Protein AF-X1D8J2-F1 (afdb_monomer_lite)

Structure (mmCIF, N/CA/C/O backbone):
data_AF-X1D8J2-F1
#
_entry.id   AF-X1D8J2-F1
#
loop_
_atom_site.group_PDB
_atom_site.id
_atom_site.type_symbol
_atom_site.label_atom_id
_atom_site.label_alt_id
_atom_site.label_comp_id
_atom_site.label_asym_id
_atom_site.label_entity_id
_atom_site.label_seq_id
_atom_site.pdbx_PDB_ins_code
_atom_site.Cartn_x
_atom_site.Cartn_y
_atom_site.Cartn_z
_atom_site.occupancy
_atom_site.B_iso_or_equiv
_atom_site.auth_seq_id
_atom_site.auth_comp_id
_atom_site.auth_asym_id
_atom_site.auth_atom_id
_atom_site.pdbx_PDB_model_num
ATOM 1 N N . LEU A 1 1 ? -3.648 -15.397 -18.982 1.00 39.53 1 LEU A N 1
ATOM 2 C CA . LEU A 1 1 ? -3.567 -14.186 -19.826 1.00 39.53 1 LEU A CA 1
ATOM 3 C C . LEU A 1 1 ? -4.189 -13.078 -18.995 1.00 39.53 1 LEU A C 1
ATOM 5 O O . LEU A 1 1 ? -5.363 -13.197 -18.674 1.00 39.53 1 LEU A O 1
ATOM 9 N N . GLY A 1 2 ? -3.367 -12.163 -18.476 1.00 40.88 2 GLY A N 1
ATOM 10 C CA . GLY A 1 2 ? -3.813 -11.111 -17.556 1.00 40.88 2 GLY A CA 1
ATOM 11 C C . GLY A 1 2 ? -4.737 -10.087 -18.232 1.00 40.88 2 GLY A C 1
ATOM 12 O O . GLY A 1 2 ? -4.896 -10.137 -19.450 1.00 40.88 2 GLY A O 1
ATOM 13 N N . PRO A 1 3 ? -5.329 -9.163 -17.459 1.00 43.38 3 PRO A N 1
ATOM 14 C CA . PRO A 1 3 ? -6.408 -8.267 -17.893 1.00 43.38 3 PRO A CA 1
ATOM 15 C C . PRO A 1 3 ? -5.985 -7.147 -18.858 1.00 43.38 3 PRO A C 1
ATOM 17 O O . PRO A 1 3 ? -6.817 -6.323 -19.219 1.00 43.38 3 PRO A O 1
ATOM 20 N N . TYR A 1 4 ? -4.725 -7.096 -19.284 1.00 44.66 4 TYR A N 1
ATOM 21 C CA . TYR A 1 4 ? -4.261 -6.062 -20.202 1.00 44.66 4 TYR A CA 1
ATOM 22 C C . TYR A 1 4 ? -4.687 -6.393 -21.634 1.00 44.66 4 TYR A C 1
ATOM 24 O O . TYR A 1 4 ? -4.304 -7.433 -22.181 1.00 44.66 4 TYR A O 1
ATOM 32 N N . ASP A 1 5 ? -5.452 -5.487 -22.250 1.00 76.06 5 ASP A N 1
ATOM 33 C CA . ASP A 1 5 ? -5.634 -5.441 -23.704 1.00 76.06 5 ASP A CA 1
ATOM 34 C C . ASP A 1 5 ? -4.241 -5.529 -24.360 1.00 76.06 5 ASP A C 1
ATOM 36 O O . ASP A 1 5 ? -3.284 -4.908 -23.887 1.00 76.06 5 ASP A O 1
ATOM 40 N N . LEU A 1 6 ? -4.099 -6.295 -25.449 1.00 70.62 6 LEU A N 1
ATOM 41 C CA . LEU A 1 6 ? -2.859 -6.362 -26.233 1.00 70.62 6 LEU A CA 1
ATOM 42 C C . LEU A 1 6 ? -2.312 -4.957 -26.516 1.00 70.62 6 LEU A C 1
ATOM 44 O O . LEU A 1 6 ? -1.100 -4.742 -26.485 1.00 70.62 6 LEU A O 1
ATOM 48 N N . ARG A 1 7 ? -3.204 -3.985 -26.726 1.00 70.69 7 ARG A N 1
ATOM 49 C CA . ARG A 1 7 ? -2.844 -2.577 -26.889 1.00 70.69 7 ARG A CA 1
ATOM 50 C C . ARG A 1 7 ? -2.128 -1.990 -25.670 1.00 70.69 7 ARG A C 1
ATOM 52 O O . ARG A 1 7 ? -1.119 -1.308 -25.838 1.00 70.69 7 ARG A O 1
ATOM 59 N N . GLU A 1 8 ? -2.628 -2.239 -24.465 1.00 61.88 8 GLU A N 1
ATOM 60 C CA . GLU A 1 8 ? -2.019 -1.773 -23.215 1.00 61.88 8 GLU A CA 1
ATOM 61 C C . GLU A 1 8 ? -0.703 -2.491 -22.929 1.00 61.88 8 GLU A C 1
ATOM 63 O O . GLU A 1 8 ? 0.266 -1.845 -22.537 1.00 61.88 8 GLU A O 1
ATOM 68 N N . PHE A 1 9 ? -0.630 -3.791 -23.222 1.00 70.25 9 PHE A N 1
ATOM 69 C CA . PHE A 1 9 ? 0.603 -4.569 -23.113 1.00 70.25 9 PHE A CA 1
ATOM 70 C C . PHE A 1 9 ? 1.716 -4.016 -24.016 1.00 70.25 9 PHE A C 1
ATOM 72 O O . PHE A 1 9 ? 2.826 -3.756 -23.549 1.00 70.25 9 PHE A O 1
ATOM 79 N N . PHE A 1 10 ? 1.423 -3.763 -25.298 1.00 72.81 10 PHE A N 1
ATOM 80 C CA . PHE A 1 10 ? 2.397 -3.157 -26.211 1.00 72.81 10 PHE A CA 1
ATOM 81 C C . PHE A 1 10 ? 2.765 -1.730 -25.801 1.00 72.81 10 PHE A C 1
ATOM 83 O O . PHE A 1 10 ? 3.930 -1.349 -25.904 1.00 72.81 10 PHE A O 1
ATOM 90 N N . ASN A 1 11 ? 1.804 -0.950 -25.301 1.00 67.56 11 ASN A N 1
ATOM 91 C CA . ASN A 1 11 ? 2.069 0.393 -24.791 1.00 67.56 11 ASN A CA 1
ATOM 92 C C . ASN A 1 11 ? 2.998 0.357 -23.564 1.00 67.56 11 ASN A C 1
ATOM 94 O O . ASN A 1 11 ? 3.933 1.148 -23.474 1.00 67.56 11 ASN A O 1
ATOM 98 N N . TRP A 1 12 ? 2.796 -0.594 -22.651 1.00 65.69 12 TRP A N 1
ATOM 99 C CA . TRP A 1 12 ? 3.657 -0.798 -21.487 1.00 65.69 12 TRP A CA 1
ATOM 100 C C . TRP A 1 12 ? 5.075 -1.233 -21.883 1.00 65.69 12 TRP A C 1
ATOM 102 O O . TRP A 1 12 ? 6.042 -0.632 -21.415 1.00 65.69 12 TRP A O 1
ATOM 112 N N . ILE A 1 13 ? 5.218 -2.190 -22.811 1.00 68.94 13 ILE A N 1
ATOM 113 C CA . ILE A 1 13 ? 6.532 -2.578 -23.358 1.00 68.94 13 ILE A CA 1
ATOM 114 C C . ILE A 1 13 ? 7.233 -1.373 -23.989 1.00 68.94 13 ILE A C 1
ATOM 116 O O . ILE A 1 13 ? 8.411 -1.137 -23.725 1.00 68.94 13 ILE A O 1
ATOM 120 N N . LEU A 1 14 ? 6.520 -0.586 -24.800 1.00 67.31 14 LEU A N 1
ATOM 121 C CA . LEU A 1 14 ? 7.080 0.613 -25.421 1.00 67.31 14 LEU A CA 1
ATOM 122 C C . LEU A 1 14 ? 7.536 1.627 -24.370 1.00 67.31 14 LEU A C 1
ATOM 124 O O . LEU A 1 14 ? 8.632 2.157 -24.501 1.00 67.31 14 LEU A O 1
ATOM 128 N N . LYS A 1 15 ? 6.763 1.852 -23.301 1.00 65.38 15 LYS A N 1
ATOM 129 C CA . LYS A 1 15 ? 7.170 2.728 -22.190 1.00 65.38 15 LYS A CA 1
ATOM 130 C C . LYS A 1 15 ? 8.424 2.224 -21.471 1.00 65.38 15 LYS A C 1
ATOM 132 O O . LYS A 1 15 ? 9.306 3.027 -21.185 1.00 65.38 15 LYS A O 1
ATOM 137 N N . MET A 1 16 ? 8.551 0.916 -21.249 1.00 63.66 16 MET A N 1
ATOM 138 C CA . MET A 1 16 ? 9.765 0.322 -20.668 1.00 63.66 16 MET A CA 1
ATOM 139 C C . MET A 1 16 ? 10.990 0.485 -21.582 1.00 63.66 16 MET A C 1
ATOM 141 O O . MET A 1 16 ? 12.104 0.682 -21.105 1.00 63.66 16 MET A O 1
ATOM 145 N N . LEU A 1 17 ? 10.794 0.484 -22.904 1.00 62.34 17 LEU A N 1
ATOM 146 C CA . LEU A 1 17 ? 11.848 0.762 -23.887 1.00 62.34 17 LEU A CA 1
ATOM 147 C C . LEU A 1 17 ? 12.189 2.257 -24.019 1.00 62.34 17 LEU A C 1
ATOM 149 O O . LEU A 1 17 ? 13.188 2.595 -24.646 1.00 62.34 17 LEU A O 1
ATOM 153 N N . VAL A 1 18 ? 11.404 3.157 -23.421 1.00 64.00 18 VAL A N 1
ATOM 154 C CA . VAL A 1 18 ? 11.645 4.615 -23.380 1.00 64.00 18 VAL A CA 1
ATOM 155 C C . VAL A 1 18 ? 12.503 4.999 -22.161 1.00 64.00 18 VAL A C 1
ATOM 157 O O . VAL A 1 18 ? 12.521 6.140 -21.706 1.00 64.00 18 VAL A O 1
ATOM 160 N N . LEU A 1 19 ? 13.284 4.061 -21.622 1.00 65.88 19 LEU A N 1
ATOM 161 C CA . LEU A 1 19 ? 14.340 4.397 -20.672 1.00 65.88 19 LEU A CA 1
ATOM 162 C C . LEU A 1 19 ? 15.439 5.213 -21.385 1.00 65.88 19 LEU A C 1
ATOM 164 O O . LEU A 1 19 ? 15.818 4.869 -22.511 1.00 65.88 19 LEU A O 1
ATOM 168 N N . PRO A 1 20 ? 16.015 6.248 -20.742 1.00 63.62 20 PRO A N 1
ATOM 169 C CA . PRO A 1 20 ? 17.072 7.080 -21.332 1.00 63.62 20 PRO A CA 1
ATOM 170 C C . PRO A 1 20 ? 18.230 6.269 -21.939 1.00 63.62 20 PRO A C 1
ATOM 172 O O . PRO A 1 20 ? 18.792 6.654 -22.964 1.00 63.62 20 PRO A O 1
ATOM 175 N N . GLY A 1 21 ? 18.538 5.105 -21.354 1.00 66.19 21 GLY A N 1
ATOM 176 C CA . GLY A 1 21 ? 19.568 4.188 -21.843 1.00 66.19 21 GLY A CA 1
ATOM 177 C C . GLY A 1 21 ? 19.264 3.547 -23.202 1.00 66.19 21 GLY A C 1
ATOM 178 O O . GLY A 1 21 ? 20.177 3.380 -24.005 1.00 66.19 21 GLY A O 1
ATOM 179 N N . ALA A 1 22 ? 18.004 3.230 -23.507 1.00 69.50 22 ALA A N 1
ATOM 180 C CA . ALA A 1 22 ? 17.626 2.603 -24.776 1.00 69.50 22 ALA A CA 1
ATOM 181 C C . ALA A 1 22 ? 17.652 3.604 -25.943 1.00 69.50 22 ALA A C 1
ATOM 183 O O . ALA A 1 22 ? 18.138 3.276 -27.027 1.00 69.50 22 ALA A O 1
ATOM 184 N N . ILE A 1 23 ? 17.217 4.847 -25.703 1.00 69.94 23 ILE A N 1
ATOM 185 C CA . ILE A 1 23 ? 17.352 5.948 -26.671 1.00 69.94 23 ILE A CA 1
ATOM 186 C C . ILE A 1 23 ? 18.838 6.243 -26.925 1.00 69.94 23 ILE A C 1
ATOM 188 O O . ILE A 1 23 ? 19.259 6.327 -28.079 1.00 69.94 23 ILE A O 1
ATOM 192 N N . ALA A 1 24 ? 19.652 6.334 -25.866 1.00 70.88 24 ALA A N 1
ATOM 193 C CA . ALA A 1 24 ? 21.094 6.543 -25.996 1.00 70.88 24 ALA A CA 1
ATOM 194 C C . ALA A 1 24 ? 21.777 5.404 -26.774 1.00 70.88 24 ALA A C 1
ATOM 196 O O . ALA A 1 24 ? 22.569 5.669 -27.678 1.00 70.88 24 ALA A O 1
ATOM 197 N N . ALA A 1 25 ? 21.430 4.145 -26.490 1.00 74.75 25 ALA A N 1
ATOM 198 C CA . ALA A 1 25 ? 21.947 2.991 -27.220 1.00 74.75 25 ALA A CA 1
ATOM 199 C C . ALA A 1 25 ? 21.560 3.030 -28.707 1.00 74.75 25 ALA A C 1
ATOM 201 O O . ALA A 1 25 ? 22.420 2.822 -29.563 1.00 74.75 25 ALA A O 1
ATOM 202 N N . ALA A 1 26 ? 20.303 3.350 -29.036 1.00 75.94 26 ALA A N 1
ATOM 203 C CA . ALA A 1 26 ? 19.847 3.457 -30.422 1.00 75.94 26 ALA A CA 1
ATOM 204 C C . ALA A 1 26 ? 20.601 4.553 -31.203 1.00 75.94 26 ALA A C 1
ATOM 206 O O . ALA A 1 26 ? 21.005 4.323 -32.345 1.00 75.94 26 ALA A O 1
ATOM 207 N N . ILE A 1 27 ? 20.873 5.700 -30.566 1.00 74.69 27 ILE A N 1
ATOM 208 C CA . ILE A 1 27 ? 21.695 6.782 -31.134 1.00 74.69 27 ILE A CA 1
ATOM 209 C C . ILE A 1 27 ? 23.142 6.317 -31.354 1.00 74.69 27 ILE A C 1
ATOM 211 O O . ILE A 1 27 ? 23.698 6.536 -32.432 1.00 74.69 27 ILE A O 1
ATOM 215 N N . ILE A 1 28 ? 23.749 5.643 -30.371 1.00 76.75 28 ILE A N 1
ATOM 216 C CA . ILE A 1 28 ? 25.120 5.115 -30.477 1.00 76.75 28 ILE A CA 1
ATOM 217 C C . ILE A 1 28 ? 25.225 4.116 -31.636 1.00 76.75 28 ILE A C 1
ATOM 219 O O . ILE A 1 28 ? 26.124 4.239 -32.469 1.00 76.75 28 ILE A O 1
ATOM 223 N N . PHE A 1 29 ? 24.294 3.164 -31.743 1.00 78.38 29 PHE A N 1
ATOM 224 C CA . PHE A 1 29 ? 24.284 2.199 -32.845 1.00 78.38 29 PHE A CA 1
ATOM 225 C C . PHE A 1 29 ? 24.051 2.870 -34.199 1.00 78.38 29 PHE A C 1
ATOM 227 O O . PHE A 1 29 ? 24.721 2.516 -35.168 1.00 78.38 29 PHE A O 1
ATOM 234 N N . PHE A 1 30 ? 23.163 3.865 -34.279 1.00 78.19 30 PHE A N 1
ATOM 235 C CA . PHE A 1 30 ? 22.969 4.644 -35.502 1.00 78.19 30 PHE A CA 1
ATOM 236 C C . PHE A 1 30 ? 24.280 5.293 -35.976 1.00 78.19 30 PHE A C 1
ATOM 238 O O . PHE A 1 30 ? 24.656 5.127 -37.140 1.00 78.19 30 PHE A O 1
ATOM 245 N N . ILE A 1 31 ? 24.998 5.966 -35.068 1.00 75.81 31 ILE A N 1
ATOM 246 C CA . ILE A 1 31 ? 26.296 6.594 -35.351 1.00 75.81 31 ILE A CA 1
ATOM 247 C C . ILE A 1 31 ? 27.300 5.534 -35.816 1.00 75.81 31 ILE A C 1
ATOM 249 O O . ILE A 1 31 ? 27.890 5.687 -36.883 1.00 75.81 31 ILE A O 1
ATOM 253 N N . LEU A 1 32 ? 27.447 4.427 -35.083 1.00 77.00 32 LEU A N 1
ATOM 254 C CA . LEU A 1 32 ? 28.377 3.350 -35.440 1.00 77.00 32 LEU A CA 1
ATOM 255 C C . LEU A 1 32 ? 28.100 2.757 -36.830 1.00 77.00 32 LEU A C 1
ATOM 257 O O . LEU A 1 32 ? 29.033 2.580 -37.612 1.00 77.00 32 LEU A O 1
ATOM 261 N N . PHE A 1 33 ? 26.837 2.486 -37.171 1.00 77.50 33 PHE A N 1
ATOM 262 C CA . PHE A 1 33 ? 26.485 1.900 -38.470 1.00 77.50 33 PHE A CA 1
ATOM 263 C C . PHE A 1 33 ? 26.615 2.880 -39.639 1.00 77.50 33 PHE A C 1
ATOM 265 O O . PHE A 1 33 ? 26.888 2.442 -40.758 1.00 77.50 33 PHE A O 1
ATOM 272 N N . SER A 1 34 ? 26.501 4.189 -39.392 1.00 75.50 34 SER A N 1
ATOM 273 C CA . SER A 1 34 ? 26.642 5.215 -40.435 1.00 75.50 34 SER A CA 1
ATOM 274 C C . SER A 1 34 ? 28.051 5.302 -41.039 1.00 75.50 34 SER A C 1
ATOM 276 O O . SER A 1 34 ? 28.203 5.751 -42.175 1.00 75.50 34 SER A O 1
ATOM 278 N N . PHE A 1 35 ? 29.074 4.810 -40.330 1.00 80.38 35 PHE A N 1
ATOM 279 C CA . PHE A 1 35 ? 30.452 4.746 -40.828 1.00 80.38 35 PHE A CA 1
ATOM 280 C C . PHE A 1 35 ? 30.715 3.564 -41.772 1.00 80.38 35 PHE A C 1
ATOM 282 O O . PHE A 1 35 ? 31.722 3.558 -42.481 1.00 80.38 35 PHE A O 1
ATOM 289 N N . TYR A 1 36 ? 29.821 2.573 -41.822 1.00 81.50 36 TYR A N 1
ATOM 290 C CA . TYR A 1 36 ? 29.973 1.403 -42.685 1.00 81.50 36 TYR A CA 1
ATOM 291 C C . TYR A 1 36 ? 29.097 1.541 -43.930 1.00 81.50 36 TYR A C 1
ATOM 293 O O . TYR A 1 36 ? 27.871 1.600 -43.849 1.00 81.50 36 TYR A O 1
ATOM 301 N N . ASN A 1 37 ? 29.717 1.555 -45.110 1.00 80.25 37 ASN A N 1
ATOM 302 C CA . ASN A 1 37 ? 29.017 1.780 -46.375 1.00 80.25 37 ASN A CA 1
ATOM 303 C C . ASN A 1 37 ? 28.582 0.462 -47.050 1.00 80.25 37 ASN A C 1
ATOM 305 O O . ASN A 1 37 ? 29.112 0.083 -48.093 1.00 80.25 37 ASN A O 1
ATOM 309 N N . ASN A 1 38 ? 27.621 -0.244 -46.448 1.00 91.69 38 ASN A N 1
ATOM 310 C CA . ASN A 1 38 ? 26.962 -1.427 -47.016 1.00 91.69 38 ASN A CA 1
ATOM 311 C C . ASN A 1 38 ? 25.432 -1.226 -46.983 1.00 91.69 38 ASN A C 1
ATOM 313 O O . ASN A 1 38 ? 24.900 -0.516 -46.131 1.00 91.69 38 ASN A O 1
ATOM 317 N N . ILE A 1 39 ? 24.704 -1.838 -47.918 1.00 90.06 39 ILE A N 1
ATOM 318 C CA . ILE A 1 39 ? 23.238 -1.818 -47.939 1.00 90.06 39 ILE A CA 1
ATOM 319 C C . ILE A 1 39 ? 22.610 -2.301 -46.621 1.00 90.06 39 ILE A C 1
ATOM 321 O O . ILE A 1 39 ? 21.680 -1.668 -46.135 1.00 90.06 39 ILE A O 1
ATOM 325 N N . VAL A 1 40 ? 23.166 -3.339 -45.991 1.00 85.44 40 VAL A N 1
ATOM 326 C CA . VAL A 1 40 ? 22.682 -3.874 -44.709 1.00 85.44 40 VAL A CA 1
ATOM 327 C C . VAL A 1 40 ? 22.798 -2.828 -43.601 1.00 85.44 40 VAL A C 1
ATOM 329 O O . VAL A 1 40 ? 21.835 -2.595 -42.873 1.00 85.44 40 VAL A O 1
ATOM 332 N N . THR A 1 41 ? 23.947 -2.156 -43.488 1.00 81.62 41 THR A N 1
ATOM 333 C CA . THR A 1 41 ? 24.173 -1.142 -42.448 1.00 81.62 41 THR A CA 1
ATOM 334 C C . THR A 1 41 ? 23.332 0.104 -42.692 1.00 81.62 41 THR A C 1
ATOM 336 O O . THR A 1 41 ? 22.761 0.629 -41.743 1.00 81.62 41 THR A O 1
ATOM 339 N N . ARG A 1 42 ? 23.130 0.514 -43.952 1.00 80.75 42 ARG A N 1
ATOM 340 C CA . ARG A 1 42 ? 22.191 1.597 -44.303 1.00 80.75 42 ARG A CA 1
ATOM 341 C C . ARG A 1 42 ? 20.750 1.270 -43.911 1.00 80.75 42 ARG A C 1
ATOM 343 O O . ARG A 1 42 ? 20.073 2.119 -43.334 1.00 80.75 42 ARG A O 1
ATOM 350 N N . THR A 1 43 ? 20.283 0.053 -44.192 1.00 86.12 43 THR A N 1
ATOM 351 C CA . THR A 1 43 ? 18.940 -0.392 -43.791 1.00 86.12 43 THR A CA 1
ATOM 352 C C . THR A 1 43 ? 18.799 -0.427 -42.269 1.00 86.12 43 THR A C 1
ATOM 354 O O . THR A 1 43 ? 17.808 0.076 -41.744 1.00 86.12 43 THR A O 1
ATOM 357 N N . MET A 1 44 ? 19.799 -0.946 -41.547 1.00 81.12 44 MET A N 1
ATOM 358 C CA . MET A 1 44 ? 19.797 -0.958 -40.078 1.00 81.12 44 MET A CA 1
ATOM 359 C C . MET A 1 44 ? 19.810 0.452 -39.486 1.00 81.12 44 MET A C 1
ATOM 361 O O . MET A 1 44 ? 19.032 0.728 -38.577 1.00 81.12 44 MET A O 1
ATOM 365 N N . SER A 1 45 ? 20.616 1.368 -40.030 1.00 78.69 45 SER A N 1
ATOM 366 C CA . SER A 1 45 ? 20.602 2.777 -39.630 1.00 78.69 45 SER A CA 1
ATOM 367 C C . SER A 1 45 ? 19.220 3.400 -39.823 1.00 78.69 45 SER A C 1
ATOM 369 O O . SER A 1 45 ? 18.741 4.060 -38.910 1.00 78.69 45 SER A O 1
ATOM 371 N N . PHE A 1 46 ? 18.543 3.147 -40.950 1.00 85.81 46 PHE A N 1
ATOM 372 C CA . PHE A 1 46 ? 17.191 3.667 -41.186 1.00 85.81 46 PHE A CA 1
ATOM 373 C C . PHE A 1 46 ? 16.173 3.140 -40.160 1.00 85.81 46 PHE A C 1
ATOM 375 O O . PHE A 1 46 ? 15.390 3.918 -39.611 1.00 85.81 46 PHE A O 1
ATOM 382 N N . ILE A 1 47 ? 16.219 1.839 -39.847 1.00 86.19 47 ILE A N 1
ATOM 383 C CA . ILE A 1 47 ? 15.367 1.226 -38.814 1.00 86.19 47 ILE A CA 1
ATOM 384 C C . ILE A 1 47 ? 15.656 1.847 -37.441 1.00 86.19 47 ILE A C 1
ATOM 386 O O . ILE A 1 47 ? 14.726 2.235 -36.738 1.00 86.19 47 ILE A O 1
ATOM 390 N N . LEU A 1 48 ? 16.930 1.991 -37.067 1.00 81.44 48 LEU A N 1
ATOM 391 C CA . LEU A 1 48 ? 17.328 2.578 -35.785 1.00 81.44 48 LEU A CA 1
ATOM 392 C C . LEU A 1 48 ? 16.926 4.050 -35.670 1.00 81.44 48 LEU A C 1
ATOM 394 O O . LEU A 1 48 ? 16.466 4.466 -34.607 1.00 81.44 48 LEU A O 1
ATOM 398 N N . THR A 1 49 ? 17.039 4.833 -36.748 1.00 83.25 49 THR A N 1
ATOM 399 C CA . THR A 1 49 ? 16.531 6.212 -36.783 1.00 83.25 49 THR A CA 1
ATOM 400 C C . THR A 1 49 ? 15.028 6.235 -36.543 1.00 83.25 49 THR A C 1
ATOM 402 O O . THR A 1 49 ? 14.563 7.006 -35.708 1.00 83.25 49 THR A O 1
ATOM 405 N N . TYR A 1 50 ? 14.270 5.371 -37.222 1.00 86.56 50 TYR A N 1
ATOM 406 C CA . TYR A 1 50 ? 12.823 5.291 -37.034 1.00 86.56 50 TYR A CA 1
ATOM 407 C C . TYR A 1 50 ? 12.455 4.921 -35.589 1.00 86.56 50 TYR A C 1
ATOM 409 O O . TYR A 1 50 ? 11.653 5.615 -34.967 1.00 86.56 50 TYR A O 1
ATOM 417 N N . VAL A 1 51 ? 13.097 3.895 -35.018 1.00 83.81 51 VAL A N 1
ATOM 418 C CA . VAL A 1 51 ? 12.903 3.497 -33.612 1.00 83.81 51 VAL A CA 1
ATOM 419 C C . VAL A 1 51 ? 13.244 4.647 -32.663 1.00 83.81 51 VAL A C 1
ATOM 421 O O . VAL A 1 51 ? 12.459 4.952 -31.770 1.00 83.81 51 VAL A O 1
ATOM 424 N N . THR A 1 52 ? 14.365 5.339 -32.882 1.00 80.56 52 THR A N 1
ATOM 425 C CA . THR A 1 52 ? 14.784 6.485 -32.057 1.00 80.56 52 THR A CA 1
ATOM 426 C C . THR A 1 52 ? 13.761 7.618 -32.109 1.00 80.56 52 THR A C 1
ATOM 428 O O . THR A 1 52 ? 13.432 8.185 -31.070 1.00 80.56 52 THR A O 1
ATOM 431 N N . LEU A 1 53 ? 13.217 7.932 -33.290 1.00 85.31 53 LEU A N 1
ATOM 432 C CA . LEU A 1 53 ? 12.183 8.959 -33.445 1.00 85.31 53 LEU A CA 1
ATOM 433 C C . LEU A 1 53 ? 10.889 8.578 -32.715 1.00 85.31 53 LEU A C 1
ATOM 435 O O . LEU A 1 53 ? 10.303 9.426 -32.044 1.00 85.31 53 LEU A O 1
ATOM 439 N N . VAL A 1 54 ? 10.465 7.312 -32.795 1.00 85.19 54 VAL A N 1
ATOM 440 C CA . VAL A 1 54 ? 9.283 6.813 -32.072 1.00 85.19 54 VAL A CA 1
ATOM 441 C C . VAL A 1 54 ? 9.500 6.874 -30.558 1.00 85.19 54 VAL A C 1
ATOM 443 O O . VAL A 1 54 ? 8.654 7.413 -29.846 1.00 85.19 54 VAL A O 1
ATOM 446 N N . LEU A 1 55 ? 10.640 6.386 -30.058 1.00 81.50 55 LEU A N 1
ATOM 447 C CA . LEU A 1 55 ? 10.965 6.432 -28.627 1.00 81.50 55 LEU A CA 1
ATOM 448 C C . LEU A 1 55 ? 11.091 7.876 -28.121 1.00 81.50 55 LEU A C 1
ATOM 450 O O . LEU A 1 55 ? 10.571 8.199 -27.054 1.00 81.50 55 LEU A O 1
ATOM 454 N N . GLY A 1 56 ? 11.720 8.760 -28.900 1.00 83.69 56 GLY A N 1
ATOM 455 C CA . GLY A 1 56 ? 11.831 10.185 -28.592 1.00 83.69 56 GLY A CA 1
ATOM 456 C C . GLY A 1 56 ? 10.470 10.882 -28.551 1.00 83.69 56 GLY A C 1
ATOM 457 O O . GLY A 1 56 ? 10.208 11.654 -27.630 1.00 83.69 56 GLY A O 1
ATOM 458 N N . TYR A 1 57 ? 9.572 10.560 -29.487 1.00 87.38 57 TYR A N 1
ATOM 459 C CA . TYR A 1 57 ? 8.195 11.059 -29.475 1.00 87.38 57 TYR A CA 1
ATOM 460 C C . TYR A 1 57 ? 7.435 10.606 -28.222 1.00 87.38 57 TYR A C 1
ATOM 462 O O . TYR A 1 57 ? 6.805 11.436 -27.564 1.00 87.38 57 TYR A O 1
ATOM 470 N N . ILE A 1 58 ? 7.519 9.320 -27.859 1.00 83.19 58 ILE A N 1
ATOM 471 C CA . ILE A 1 58 ? 6.863 8.794 -26.652 1.00 83.19 58 ILE A CA 1
ATOM 472 C C . ILE A 1 58 ? 7.445 9.462 -25.399 1.00 83.19 58 ILE A C 1
ATOM 474 O O . ILE A 1 58 ? 6.677 9.934 -24.565 1.00 83.19 58 ILE A O 1
ATOM 478 N N . SER A 1 59 ? 8.774 9.578 -25.296 1.00 82.12 59 SER A N 1
ATOM 479 C CA . SER A 1 59 ? 9.446 10.241 -24.168 1.00 82.12 59 SER A CA 1
ATOM 480 C C . SER A 1 59 ? 8.985 11.687 -24.004 1.00 82.12 59 SER A C 1
ATOM 482 O O . SER A 1 59 ? 8.554 12.083 -22.923 1.00 82.12 59 SER A O 1
ATOM 484 N N . ASN A 1 60 ? 8.998 12.460 -25.094 1.00 84.44 60 ASN A N 1
ATOM 485 C CA . ASN A 1 60 ? 8.569 13.854 -25.081 1.00 84.44 60 ASN A 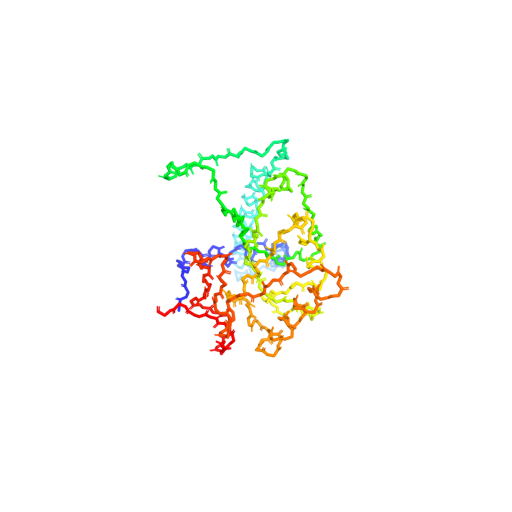CA 1
ATOM 486 C C . ASN A 1 60 ? 7.083 13.990 -24.720 1.00 84.44 60 ASN A C 1
ATOM 488 O O . ASN A 1 60 ? 6.716 14.851 -23.927 1.00 84.44 60 ASN A O 1
ATOM 492 N N . ARG A 1 61 ? 6.219 13.112 -25.248 1.00 86.56 61 ARG A N 1
ATOM 493 C CA . ARG A 1 61 ? 4.799 13.080 -24.878 1.00 86.56 61 ARG A CA 1
ATOM 494 C C . ARG A 1 61 ? 4.621 12.825 -23.382 1.00 86.56 61 ARG A C 1
ATOM 496 O O . ARG A 1 61 ? 3.839 13.533 -22.761 1.00 86.56 61 ARG A O 1
ATOM 503 N N . GLU A 1 62 ? 5.313 11.848 -22.801 1.00 80.06 62 GLU A N 1
ATOM 504 C CA . GLU A 1 62 ? 5.190 11.556 -21.366 1.00 80.06 62 GLU A CA 1
ATOM 505 C C . GLU A 1 62 ? 5.758 12.698 -20.504 1.00 80.06 62 GLU A C 1
ATOM 507 O O . GLU A 1 62 ? 5.147 13.035 -19.495 1.00 80.06 62 GLU A O 1
ATOM 512 N N . GLN A 1 63 ? 6.837 13.371 -20.925 1.00 82.50 63 GLN A N 1
ATOM 513 C CA . GLN A 1 63 ? 7.335 14.583 -20.251 1.00 82.50 63 GLN A CA 1
ATOM 514 C C . GLN A 1 63 ? 6.320 15.733 -20.298 1.00 82.50 63 GLN A C 1
ATOM 516 O O . GLN A 1 63 ? 6.059 16.363 -19.275 1.00 82.50 63 GLN A O 1
ATOM 521 N N . ILE A 1 64 ? 5.702 15.981 -21.458 1.00 85.12 64 ILE A N 1
ATOM 522 C CA . ILE A 1 64 ? 4.639 16.986 -21.606 1.00 85.12 64 ILE A CA 1
ATOM 523 C C . ILE A 1 64 ? 3.440 16.624 -20.730 1.00 85.12 64 ILE A C 1
ATOM 525 O O . ILE A 1 64 ? 2.908 17.489 -20.042 1.00 85.12 64 ILE A O 1
ATOM 529 N N . MET A 1 65 ? 3.020 15.356 -20.722 1.00 79.00 65 MET A N 1
ATOM 530 C CA . MET A 1 65 ? 1.914 14.907 -19.876 1.00 79.00 65 MET A CA 1
ATOM 531 C C . MET A 1 65 ? 2.264 15.035 -18.394 1.00 79.00 65 MET A C 1
ATOM 533 O O . MET A 1 65 ? 1.410 15.473 -17.634 1.00 79.00 65 MET A O 1
ATOM 537 N N . GLY A 1 66 ? 3.495 14.724 -17.987 1.00 79.62 66 GLY A N 1
ATOM 538 C CA . GLY A 1 66 ? 3.970 14.924 -16.618 1.00 79.62 66 GLY A CA 1
ATOM 539 C C . GLY A 1 66 ? 4.003 16.398 -16.211 1.00 79.62 66 GLY A C 1
ATOM 540 O O . GLY A 1 66 ? 3.644 16.725 -15.087 1.00 79.62 66 GLY A O 1
ATOM 541 N N . ALA A 1 67 ? 4.358 17.299 -17.131 1.00 81.06 67 ALA A N 1
ATOM 542 C CA . ALA A 1 67 ? 4.298 18.740 -16.898 1.00 81.06 67 ALA A CA 1
ATOM 543 C C . ALA A 1 67 ? 2.853 19.269 -16.849 1.00 81.06 67 ALA A C 1
ATOM 545 O O . ALA A 1 67 ? 2.534 20.108 -16.013 1.00 81.06 67 ALA A O 1
ATOM 546 N N . TYR A 1 68 ? 1.968 18.773 -17.721 1.00 79.31 68 TYR A N 1
ATOM 547 C CA . TYR A 1 68 ? 0.559 19.178 -17.768 1.00 79.31 68 TYR A CA 1
ATOM 548 C C . TYR A 1 68 ? -0.227 18.685 -16.549 1.00 79.31 68 TYR A C 1
ATOM 550 O O . TYR A 1 68 ? -1.026 19.424 -15.984 1.00 79.31 68 TYR A O 1
ATOM 558 N N . HIS A 1 69 ? 0.029 17.447 -16.126 1.00 74.19 69 HIS A N 1
ATOM 559 C CA . HIS A 1 69 ? -0.552 16.844 -14.926 1.00 74.19 69 HIS A CA 1
ATOM 560 C C . HIS A 1 69 ? 0.357 17.020 -13.712 1.00 74.19 69 HIS A C 1
ATOM 562 O O . HIS A 1 69 ? 0.249 16.254 -12.753 1.00 74.19 69 HIS A O 1
ATOM 568 N N . HIS A 1 70 ? 1.271 17.997 -13.747 1.00 71.75 70 HIS A N 1
ATOM 569 C CA . HIS A 1 70 ? 2.055 18.312 -12.570 1.00 71.75 70 HIS A CA 1
ATOM 570 C C . HIS A 1 70 ? 1.067 18.650 -11.464 1.00 71.75 70 HIS A C 1
ATOM 572 O O . HIS A 1 70 ? 0.236 19.548 -11.614 1.00 71.75 70 HIS A O 1
ATOM 578 N N . ILE A 1 71 ? 1.133 17.893 -10.373 1.00 63.72 71 ILE A N 1
ATOM 579 C CA . ILE A 1 71 ? 0.247 18.094 -9.238 1.00 63.72 71 ILE A CA 1
ATOM 580 C C . ILE A 1 71 ? 0.540 19.505 -8.736 1.00 63.72 71 ILE A C 1
ATOM 582 O O . ILE A 1 71 ? 1.641 19.801 -8.263 1.00 63.72 71 ILE A O 1
ATOM 586 N N . ILE A 1 72 ? -0.414 20.409 -8.944 1.00 69.69 72 ILE A N 1
ATOM 587 C CA . ILE A 1 72 ? -0.360 21.741 -8.358 1.00 69.69 72 ILE A CA 1
ATOM 588 C C . ILE A 1 72 ? -0.445 21.509 -6.858 1.00 69.69 72 ILE A C 1
ATOM 590 O O . ILE A 1 72 ? -1.302 20.753 -6.402 1.00 69.69 72 ILE A O 1
ATOM 594 N N . VAL A 1 73 ? 0.460 22.124 -6.098 1.00 67.69 73 VAL A N 1
ATOM 595 C CA . VAL A 1 73 ? 0.397 22.069 -4.638 1.00 67.69 73 VAL A CA 1
ATOM 596 C C . VAL A 1 73 ? -0.939 22.677 -4.228 1.00 67.69 73 VAL A C 1
ATOM 598 O O . VAL A 1 73 ? -1.131 23.890 -4.307 1.00 67.69 73 VAL A O 1
ATOM 601 N N . GLY A 1 74 ? -1.884 21.812 -3.867 1.00 65.19 74 GLY A N 1
ATOM 602 C CA . GLY A 1 74 ? -3.177 22.228 -3.364 1.00 65.19 74 GLY A CA 1
ATOM 603 C C . GLY A 1 74 ? -2.967 22.902 -2.020 1.00 65.19 74 GLY A C 1
ATOM 604 O O . GLY A 1 74 ? -2.357 22.328 -1.124 1.00 65.19 74 GLY A O 1
ATOM 605 N N . THR A 1 75 ? -3.457 24.128 -1.876 1.00 72.00 75 THR A N 1
ATOM 606 C CA . THR A 1 75 ? -3.522 24.799 -0.572 1.00 72.00 75 THR A CA 1
ATOM 607 C C . THR A 1 75 ? -4.730 24.341 0.239 1.00 72.00 75 THR A C 1
ATOM 609 O O . THR A 1 75 ? -4.821 24.646 1.423 1.00 72.00 75 THR A O 1
ATOM 612 N N . GLU A 1 76 ? -5.663 23.627 -0.397 1.00 76.75 76 GLU A N 1
ATOM 613 C CA . GLU A 1 76 ? -6.905 23.149 0.195 1.00 76.75 76 GLU A CA 1
ATOM 614 C C . GLU A 1 76 ? -7.232 21.746 -0.321 1.00 76.75 76 GLU A C 1
ATOM 616 O O . GLU A 1 76 ? -7.024 21.429 -1.494 1.00 76.75 76 GLU A O 1
ATOM 621 N N . LEU A 1 77 ? -7.773 20.910 0.564 1.00 78.31 77 LEU A N 1
ATOM 622 C CA . LEU A 1 77 ? -8.343 19.621 0.202 1.00 78.31 77 LEU A CA 1
ATOM 623 C C . LEU A 1 77 ? -9.848 19.817 -0.005 1.00 78.31 77 LEU A C 1
ATOM 625 O O . LEU A 1 77 ? -10.595 19.972 0.963 1.00 78.31 77 LEU A O 1
ATOM 629 N N . THR A 1 78 ? -10.306 19.830 -1.256 1.00 74.75 78 THR A N 1
ATOM 630 C CA . THR A 1 78 ? -11.741 19.920 -1.544 1.00 74.75 78 THR A CA 1
ATOM 631 C C . THR A 1 78 ? -12.408 18.606 -1.157 1.00 74.75 78 THR A C 1
ATOM 633 O O . THR A 1 78 ? -12.243 17.581 -1.815 1.00 74.75 78 THR A O 1
ATOM 636 N N . ARG A 1 79 ? -13.152 18.626 -0.051 1.00 75.81 79 ARG A N 1
ATOM 637 C CA . ARG A 1 79 ? -13.942 17.480 0.388 1.00 75.81 79 ARG A CA 1
ATOM 638 C C . ARG A 1 79 ? -15.258 17.465 -0.374 1.00 75.81 79 ARG A C 1
ATOM 640 O O . ARG A 1 79 ? -16.180 18.201 -0.034 1.00 75.81 79 ARG A O 1
ATOM 647 N N . GLU A 1 80 ? -15.358 16.595 -1.365 1.00 82.69 80 GLU A N 1
ATOM 648 C CA . GLU A 1 80 ? -16.658 16.252 -1.929 1.00 82.69 80 GLU A CA 1
ATOM 649 C C . GLU A 1 80 ? -17.396 15.337 -0.952 1.00 82.69 80 GLU A C 1
ATOM 651 O O . GLU A 1 80 ? -16.868 14.325 -0.484 1.00 82.69 80 GLU A O 1
ATOM 656 N N . THR A 1 81 ? -18.615 15.724 -0.589 1.00 83.88 81 THR A N 1
ATOM 657 C CA . THR A 1 81 ? -19.479 14.929 0.278 1.00 83.88 81 THR A CA 1
ATOM 658 C C . THR A 1 81 ? -20.625 14.360 -0.543 1.00 83.88 81 THR A C 1
ATOM 660 O O . THR A 1 81 ? -21.332 15.072 -1.251 1.00 83.88 81 THR A O 1
ATOM 663 N N . CYS A 1 82 ? -20.819 13.050 -0.432 1.00 85.88 82 CYS A N 1
ATOM 664 C CA . CYS A 1 82 ? -21.973 12.360 -0.980 1.00 85.88 82 CYS A CA 1
ATOM 665 C C . CYS A 1 82 ? -22.664 11.624 0.165 1.00 85.88 82 CYS A C 1
ATOM 667 O O . CYS A 1 82 ? -22.065 10.761 0.807 1.00 85.88 82 CYS A O 1
ATOM 669 N N . THR A 1 83 ? -23.917 11.981 0.428 1.00 87.56 83 THR A N 1
ATOM 670 C CA . THR A 1 83 ? -24.751 11.293 1.411 1.00 87.56 83 THR A CA 1
ATOM 671 C C . THR A 1 83 ? -25.645 10.316 0.670 1.00 87.56 83 THR A C 1
ATOM 673 O O . THR A 1 83 ? -26.502 10.732 -0.106 1.00 87.56 83 THR A O 1
ATOM 676 N N . LEU A 1 84 ? -25.444 9.018 0.903 1.00 87.81 84 LEU A N 1
ATOM 677 C CA . LEU A 1 84 ? -26.302 7.982 0.323 1.00 87.81 84 LEU A CA 1
ATOM 678 C C . LEU A 1 84 ? -27.651 7.902 1.047 1.00 87.81 84 LEU A C 1
ATOM 680 O O . LEU A 1 84 ? -28.680 7.767 0.397 1.00 87.81 84 LEU A O 1
ATOM 684 N N . ASN A 1 85 ? -27.640 8.008 2.381 1.00 87.56 85 ASN A N 1
ATOM 685 C CA . ASN A 1 85 ? -28.824 7.989 3.240 1.00 87.56 85 ASN A CA 1
ATOM 686 C C . ASN A 1 85 ? -28.652 8.998 4.382 1.00 87.56 85 ASN A C 1
ATOM 688 O O . ASN A 1 85 ? -27.555 9.118 4.927 1.00 87.56 85 ASN A O 1
ATOM 692 N N . ASP A 1 86 ? -29.725 9.694 4.759 1.00 86.62 86 ASP A N 1
ATOM 693 C CA . ASP A 1 86 ? -29.727 10.587 5.920 1.00 86.62 86 ASP A CA 1
ATOM 694 C C . ASP A 1 86 ? -29.992 9.780 7.197 1.00 86.62 86 ASP A C 1
ATOM 696 O O . ASP A 1 86 ? -31.125 9.401 7.496 1.00 86.62 86 ASP A O 1
ATOM 700 N N . THR A 1 87 ? -28.917 9.451 7.909 1.00 81.62 87 THR A N 1
ATOM 701 C CA . THR A 1 87 ? -28.949 8.645 9.137 1.00 81.62 87 THR A CA 1
ATOM 702 C C . THR A 1 87 ? -28.590 9.458 10.383 1.00 81.62 87 THR A C 1
ATOM 704 O O . THR A 1 87 ? -28.397 8.874 11.448 1.00 81.62 87 THR A O 1
ATOM 707 N N . GLY A 1 88 ? -28.479 10.789 10.271 1.00 86.06 88 GLY A N 1
ATOM 708 C CA . GLY A 1 88 ? -27.946 11.644 11.335 1.00 86.06 88 GLY A CA 1
ATOM 709 C C . GLY A 1 88 ? -26.436 11.474 11.550 1.00 86.06 88 GLY A C 1
ATOM 710 O O . GLY A 1 88 ? -25.685 11.228 10.603 1.00 86.06 88 GLY A O 1
ATOM 711 N N . ASP A 1 89 ? -25.982 11.625 12.799 1.00 87.06 89 ASP A N 1
ATOM 712 C CA . ASP A 1 89 ? -24.559 11.550 13.142 1.00 87.06 89 ASP A CA 1
ATOM 713 C C . ASP A 1 89 ? -24.018 10.111 13.037 1.00 87.06 89 ASP A C 1
ATOM 715 O O . ASP A 1 89 ? -24.580 9.191 13.638 1.00 87.06 89 ASP A O 1
ATOM 719 N N . PRO A 1 90 ? -22.902 9.886 12.319 1.00 87.81 90 PRO A N 1
ATOM 720 C CA . PRO A 1 90 ? -22.343 8.551 12.156 1.00 87.81 90 PRO A CA 1
ATOM 721 C C . PRO A 1 90 ? -21.736 8.045 13.469 1.00 87.81 90 PRO A C 1
ATOM 723 O O . PRO A 1 90 ? -20.828 8.665 14.030 1.00 87.81 90 PRO A O 1
ATOM 726 N N . THR A 1 91 ? -22.191 6.875 13.915 1.00 90.00 91 THR A N 1
ATOM 727 C CA . THR A 1 91 ? -21.639 6.151 15.073 1.00 90.00 91 THR A CA 1
ATOM 728 C C . THR A 1 91 ? -20.277 5.527 14.769 1.00 90.00 91 THR A C 1
ATOM 730 O O . THR A 1 91 ? -19.440 5.407 15.659 1.00 90.00 91 THR A O 1
ATOM 733 N N . 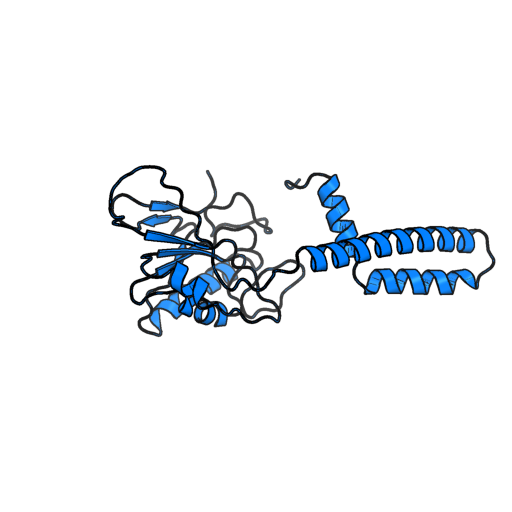LEU A 1 92 ? -20.026 5.194 13.499 1.00 92.00 92 LEU A N 1
ATOM 734 C CA . LEU A 1 92 ? -18.775 4.639 12.998 1.00 92.00 92 LEU A CA 1
ATOM 735 C C . LEU A 1 92 ? -18.255 5.479 11.825 1.00 92.00 92 LEU A C 1
ATOM 737 O O . LEU A 1 92 ? -18.999 5.910 10.949 1.00 92.00 92 LEU A O 1
ATOM 741 N N . LYS A 1 93 ? -16.941 5.703 11.799 1.00 93.12 93 LYS A N 1
ATOM 742 C CA . LYS A 1 93 ? -16.240 6.489 10.772 1.00 93.12 93 LYS A CA 1
ATOM 743 C C . LYS A 1 93 ? -15.011 5.713 10.334 1.00 93.12 93 LYS A C 1
ATOM 745 O O . LYS A 1 93 ? -14.135 5.453 11.161 1.00 93.12 93 LYS A O 1
ATOM 750 N N . ILE A 1 94 ? -14.966 5.352 9.059 1.00 95.00 94 ILE A N 1
ATOM 751 C CA . ILE A 1 94 ? -13.901 4.548 8.462 1.00 95.00 94 ILE A CA 1
ATOM 752 C C . ILE A 1 94 ? -13.270 5.376 7.347 1.00 95.00 94 ILE A C 1
ATOM 754 O O . ILE A 1 94 ? -13.964 5.820 6.433 1.00 95.00 94 ILE A O 1
ATOM 758 N N . GLY A 1 95 ? -11.966 5.599 7.438 1.00 95.00 95 GLY A N 1
ATOM 759 C CA . GLY A 1 95 ? -11.174 6.171 6.360 1.00 95.00 95 GLY A CA 1
ATOM 760 C C . GLY A 1 95 ? -10.629 5.071 5.455 1.00 95.00 95 GLY A C 1
ATOM 761 O O . GLY A 1 95 ? -10.195 4.038 5.953 1.00 95.00 95 GLY A O 1
ATOM 762 N N . PHE A 1 96 ? -10.615 5.298 4.144 1.00 95.62 96 PHE A N 1
ATOM 763 C CA . PHE A 1 96 ? -9.967 4.406 3.184 1.00 95.62 96 PHE A CA 1
ATOM 764 C C . PHE A 1 96 ? -8.799 5.124 2.516 1.00 95.62 96 PHE A C 1
ATOM 766 O O . PHE A 1 96 ? -8.928 6.256 2.051 1.00 95.62 96 PHE A O 1
ATOM 773 N N . VAL A 1 97 ? -7.669 4.436 2.464 1.00 94.50 97 VAL A N 1
ATOM 774 C CA . VAL A 1 97 ? -6.498 4.771 1.664 1.00 94.50 97 VAL A CA 1
ATOM 775 C C . VAL A 1 97 ? -6.374 3.678 0.606 1.00 94.50 97 VAL A C 1
ATOM 777 O O . VAL A 1 97 ? -6.662 2.513 0.877 1.00 94.50 97 VAL A O 1
ATOM 780 N N . GLY A 1 98 ? -6.004 4.064 -0.614 1.00 92.69 98 GLY A N 1
ATOM 781 C CA . GLY A 1 98 ? -5.736 3.110 -1.688 1.00 92.69 98 GLY A CA 1
ATOM 782 C C . GLY A 1 98 ? -4.464 2.298 -1.432 1.00 92.69 98 GLY A C 1
ATOM 783 O O . GLY A 1 98 ? -4.075 2.043 -0.290 1.00 92.69 98 GLY A O 1
ATOM 784 N N . ASP A 1 99 ? -3.796 1.921 -2.515 1.00 95.69 99 ASP A N 1
ATOM 785 C CA . ASP A 1 99 ? -2.571 1.133 -2.442 1.00 95.69 99 ASP A CA 1
ATOM 786 C C . ASP A 1 99 ? -1.428 1.952 -1.834 1.00 95.69 99 ASP A C 1
ATOM 788 O O . ASP A 1 99 ? -1.012 2.998 -2.341 1.00 95.69 99 ASP A O 1
ATOM 792 N N . ILE A 1 100 ? -0.903 1.451 -0.724 1.00 96.38 100 ILE A N 1
ATOM 793 C CA . ILE A 1 100 ? 0.329 1.907 -0.103 1.00 96.38 100 ILE A CA 1
ATOM 794 C C . ILE A 1 100 ? 1.452 1.198 -0.860 1.00 96.38 100 ILE A C 1
ATOM 796 O O . ILE A 1 100 ? 1.856 0.091 -0.509 1.00 96.38 100 ILE A O 1
ATOM 800 N N . MET A 1 101 ? 1.893 1.830 -1.945 1.00 94.31 101 MET A N 1
ATOM 801 C CA . MET A 1 101 ? 2.975 1.360 -2.817 1.00 94.31 101 MET A CA 1
ATOM 802 C C . MET A 1 101 ? 4.344 1.516 -2.153 1.00 94.31 101 MET A C 1
ATOM 804 O O . MET A 1 101 ? 4.503 2.357 -1.266 1.00 94.31 101 MET A O 1
ATOM 808 N N . MET A 1 102 ? 5.358 0.764 -2.596 1.00 91.31 102 MET A N 1
ATOM 809 C CA . MET A 1 102 ? 6.727 0.981 -2.115 1.00 91.31 102 MET A CA 1
ATOM 810 C C . MET A 1 102 ? 7.198 2.416 -2.407 1.00 91.31 102 MET A C 1
ATOM 812 O O . MET A 1 102 ? 6.923 2.974 -3.471 1.00 91.31 102 MET A O 1
ATOM 816 N N . MET A 1 103 ? 7.934 3.016 -1.471 1.00 87.62 103 MET A N 1
ATOM 817 C CA . MET A 1 103 ? 8.405 4.400 -1.613 1.00 87.62 103 MET A CA 1
ATOM 818 C C . MET A 1 103 ? 9.713 4.528 -2.411 1.00 87.62 103 MET A C 1
ATOM 820 O O . MET A 1 103 ? 10.065 5.634 -2.818 1.00 87.62 103 MET A O 1
ATOM 824 N N . GLY A 1 104 ? 10.440 3.429 -2.648 1.00 85.62 104 GLY A N 1
ATOM 825 C CA . GLY A 1 104 ? 11.778 3.475 -3.248 1.00 85.62 104 GLY A CA 1
ATOM 826 C C . GLY A 1 104 ? 12.713 4.385 -2.442 1.00 85.62 104 GLY A C 1
ATOM 827 O O . GLY A 1 104 ? 12.840 4.220 -1.232 1.00 85.62 104 GLY A O 1
ATOM 828 N N . ASP A 1 105 ? 13.304 5.384 -3.099 1.00 83.62 105 ASP A N 1
ATOM 829 C CA . ASP A 1 105 ? 14.199 6.370 -2.468 1.00 83.62 105 ASP A CA 1
ATOM 830 C C . ASP A 1 105 ? 13.462 7.529 -1.766 1.00 83.62 105 ASP A C 1
ATOM 832 O O . ASP A 1 105 ? 14.087 8.425 -1.185 1.00 83.62 105 ASP A O 1
ATOM 836 N N . PHE A 1 106 ? 12.129 7.559 -1.830 1.00 87.19 106 PHE A N 1
ATOM 837 C CA . PHE A 1 106 ? 11.326 8.624 -1.239 1.00 87.19 106 PHE A CA 1
ATOM 838 C C . PHE A 1 106 ? 10.936 8.310 0.208 1.00 87.19 106 PHE A C 1
ATOM 840 O O . PHE A 1 106 ? 10.858 7.163 0.640 1.00 87.19 106 PHE A O 1
ATOM 847 N N . LYS A 1 107 ? 10.655 9.362 0.981 1.00 88.62 107 LYS A N 1
ATOM 848 C CA . LYS A 1 107 ? 10.129 9.241 2.345 1.00 88.62 107 LYS A CA 1
ATOM 849 C C . LYS A 1 107 ? 8.675 9.672 2.372 1.00 88.62 107 LYS A C 1
ATOM 851 O O . LYS A 1 107 ? 8.361 10.790 1.974 1.00 88.62 107 LYS A O 1
ATOM 856 N N . LEU A 1 108 ? 7.816 8.813 2.913 1.00 91.94 108 LEU A N 1
ATOM 857 C CA . LEU A 1 108 ? 6.413 9.140 3.117 1.00 91.94 108 LEU A CA 1
ATOM 858 C C . LEU A 1 108 ? 6.262 10.207 4.208 1.00 91.94 108 LEU A C 1
ATOM 860 O O . LEU A 1 108 ? 6.684 10.020 5.355 1.00 91.94 108 LEU A O 1
ATOM 864 N N . THR A 1 109 ? 5.625 11.316 3.850 1.00 91.38 109 THR A N 1
ATOM 865 C CA . THR A 1 109 ? 5.189 12.367 4.767 1.00 91.38 109 THR A CA 1
ATOM 866 C C . THR A 1 109 ? 3.751 12.749 4.443 1.00 91.38 109 THR A C 1
ATOM 868 O O . THR A 1 109 ? 3.355 12.812 3.283 1.00 91.38 109 THR A O 1
ATOM 871 N N . PHE A 1 110 ? 2.956 12.996 5.483 1.00 91.75 110 PHE A N 1
ATOM 872 C CA . PHE A 1 110 ? 1.571 13.429 5.324 1.00 91.75 110 PHE A CA 1
ATOM 873 C C . PHE A 1 110 ? 1.448 14.927 5.546 1.00 91.75 110 PHE A C 1
ATOM 875 O O . PHE A 1 110 ? 1.859 15.441 6.595 1.00 91.75 110 PHE A O 1
ATOM 882 N N . ASP A 1 111 ? 0.840 15.592 4.570 1.00 90.81 111 ASP A N 1
ATOM 883 C CA . ASP A 1 111 ? 0.432 16.985 4.671 1.00 90.81 111 ASP A CA 1
ATOM 884 C C . ASP A 1 111 ? -0.593 17.172 5.814 1.00 90.81 111 ASP A C 1
ATOM 886 O O . ASP A 1 111 ? -1.415 16.273 6.045 1.00 90.81 111 ASP A O 1
ATOM 890 N N . PRO A 1 112 ? -0.568 18.301 6.553 1.00 90.31 112 PRO A N 1
ATOM 891 C CA . PRO A 1 112 ? -1.561 18.593 7.584 1.00 90.31 112 PRO A CA 1
ATOM 892 C C . PRO A 1 112 ? -3.014 18.452 7.118 1.00 90.31 112 PRO A C 1
ATOM 894 O O . PRO A 1 112 ? -3.830 17.945 7.884 1.00 90.31 112 PRO A O 1
ATOM 897 N N . LEU A 1 113 ? -3.336 18.815 5.873 1.00 89.38 113 LEU A N 1
ATOM 898 C CA . LEU A 1 113 ? -4.696 18.700 5.337 1.00 89.38 113 LEU A CA 1
ATOM 899 C C . LEU A 1 113 ? -5.162 17.243 5.248 1.00 89.38 113 LEU A C 1
ATOM 901 O O . LEU A 1 113 ? -6.323 16.947 5.527 1.00 89.38 113 LEU A O 1
ATOM 905 N N . ILE A 1 114 ? -4.255 16.321 4.914 1.00 91.12 114 ILE A N 1
ATOM 906 C CA . ILE A 1 114 ? -4.556 14.885 4.883 1.00 91.12 114 ILE A CA 1
ATOM 907 C C . ILE A 1 114 ? -4.769 14.361 6.301 1.00 91.12 114 ILE A C 1
ATOM 909 O O . ILE A 1 114 ? -5.707 13.607 6.535 1.00 91.12 114 ILE A O 1
ATOM 913 N N . LYS A 1 115 ? -3.952 14.792 7.267 1.00 92.00 115 LYS A N 1
ATOM 914 C CA . LYS A 1 115 ? -4.154 14.418 8.677 1.00 92.00 115 LYS A CA 1
ATOM 915 C C . LYS A 1 115 ? -5.528 14.874 9.163 1.00 92.00 115 LYS A C 1
ATOM 917 O O . LYS A 1 115 ? -6.295 14.054 9.650 1.00 92.00 115 LYS A O 1
ATOM 922 N N . SER A 1 116 ? -5.876 16.135 8.906 1.00 89.94 116 SER A N 1
ATOM 923 C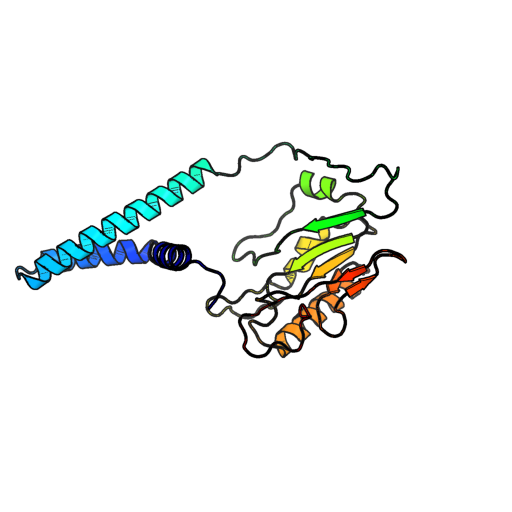 CA . SER A 1 116 ? -7.184 16.690 9.259 1.00 89.94 116 SER A CA 1
ATOM 924 C C . SER A 1 116 ? -8.353 15.998 8.562 1.00 89.94 116 SER A C 1
ATOM 926 O O . SER A 1 116 ? -9.436 15.906 9.133 1.00 89.94 116 SER A O 1
ATOM 928 N N . PHE A 1 117 ? -8.159 15.469 7.354 1.00 90.12 117 PHE A N 1
ATOM 929 C CA . PHE A 1 117 ? -9.185 14.673 6.679 1.00 90.12 117 PHE A CA 1
ATOM 930 C C . PHE A 1 117 ? -9.507 13.367 7.423 1.00 90.12 117 PHE A C 1
ATOM 932 O O . PHE A 1 117 ? -10.670 12.963 7.470 1.00 90.12 117 PHE A O 1
ATOM 939 N N . PHE A 1 118 ? -8.500 12.730 8.028 1.00 92.44 118 PHE A N 1
ATOM 940 C CA . PHE A 1 118 ? -8.666 11.511 8.824 1.00 92.44 118 PHE A CA 1
ATOM 941 C C . PHE A 1 118 ? -8.958 11.785 10.310 1.00 92.44 118 PHE A C 1
ATOM 943 O O . PHE A 1 118 ? -9.127 10.841 11.084 1.00 92.44 118 PHE A O 1
ATOM 950 N N . ASP A 1 119 ? -9.081 13.044 10.736 1.00 90.38 119 ASP A N 1
ATOM 951 C CA . ASP A 1 119 ? -9.402 13.353 12.128 1.00 90.38 119 ASP A CA 1
ATOM 952 C C . ASP A 1 119 ? -10.783 12.802 12.524 1.00 90.38 119 ASP A C 1
ATOM 954 O O . ASP A 1 119 ? -11.797 12.964 11.839 1.00 90.38 119 ASP A O 1
ATOM 958 N N . GLY A 1 120 ? -10.827 12.131 13.677 1.00 90.75 120 GLY A N 1
ATOM 959 C CA . GLY A 1 120 ? -12.049 11.540 14.225 1.00 90.75 120 GLY A CA 1
ATOM 960 C C . GLY A 1 120 ? -12.516 10.253 13.537 1.00 90.75 120 GLY A C 1
ATOM 961 O O . GLY A 1 120 ? -13.613 9.785 13.846 1.00 90.75 120 GLY A O 1
ATOM 962 N N . VAL A 1 121 ? -11.729 9.665 12.628 1.00 93.88 121 VAL A N 1
ATOM 963 C CA . VAL A 1 121 ? -11.979 8.291 12.164 1.00 93.88 121 VAL A CA 1
ATOM 964 C C . VAL A 1 121 ? -11.630 7.285 13.260 1.00 93.88 121 VAL A C 1
ATOM 966 O O . VAL A 1 121 ? -10.683 7.472 14.024 1.00 93.88 121 VAL A O 1
ATOM 969 N N . HIS A 1 122 ? -12.392 6.199 13.317 1.00 94.12 122 HIS A N 1
ATOM 970 C CA . HIS A 1 122 ? -12.152 5.088 14.239 1.00 94.12 122 HIS A CA 1
ATOM 971 C C . HIS A 1 122 ? -11.191 4.066 13.623 1.00 94.12 122 HIS A C 1
ATOM 973 O O . HIS A 1 122 ? -10.340 3.498 14.306 1.00 94.12 122 HIS A O 1
ATOM 979 N N . PHE A 1 123 ? -11.298 3.868 12.308 1.00 95.56 123 PHE A N 1
ATOM 980 C CA . PHE A 1 123 ? -10.450 2.960 11.547 1.00 95.56 123 PHE A CA 1
ATOM 981 C C . PHE A 1 123 ? -9.937 3.641 10.283 1.00 95.56 123 PHE A C 1
ATOM 983 O O . PHE A 1 123 ? -10.681 4.380 9.637 1.00 95.56 123 PHE A O 1
ATOM 990 N N . ILE A 1 124 ? -8.691 3.359 9.915 1.00 96.38 124 ILE A N 1
ATOM 991 C CA . ILE A 1 124 ? -8.125 3.670 8.602 1.00 96.38 124 ILE A CA 1
ATOM 992 C C . ILE A 1 124 ? -7.787 2.347 7.928 1.00 96.38 124 ILE A 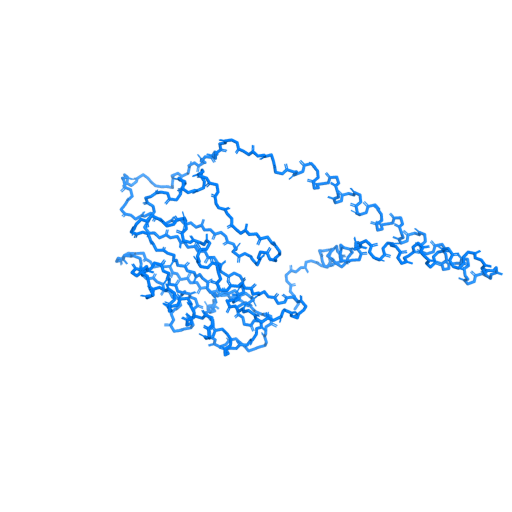C 1
ATOM 994 O O . ILE A 1 124 ? -7.028 1.545 8.463 1.00 96.38 124 ILE A O 1
ATOM 998 N N . VAL A 1 125 ? -8.363 2.105 6.762 1.00 97.31 125 VAL A N 1
ATOM 999 C CA . VAL A 1 125 ? -8.150 0.904 5.958 1.00 97.31 125 VAL A CA 1
ATOM 1000 C C . VAL A 1 125 ? -7.205 1.259 4.825 1.00 97.31 125 VAL A C 1
ATOM 1002 O O . VAL A 1 125 ? -7.453 2.236 4.126 1.00 97.31 125 VAL A O 1
ATOM 1005 N N . GLY A 1 126 ? -6.148 0.480 4.622 1.00 97.00 126 GLY A N 1
ATOM 1006 C CA . GLY A 1 126 ? -5.226 0.684 3.503 1.00 97.00 126 GLY A CA 1
ATOM 1007 C C . GLY A 1 126 ? -4.721 -0.636 2.947 1.00 97.00 126 GLY A C 1
ATOM 1008 O O . GLY A 1 126 ? -4.483 -1.566 3.716 1.00 97.00 126 GLY A O 1
ATOM 1009 N N . ASN A 1 127 ? -4.554 -0.727 1.628 1.00 97.31 127 ASN A N 1
ATOM 1010 C CA . ASN A 1 127 ? -3.930 -1.891 1.002 1.00 97.31 127 ASN A CA 1
ATOM 1011 C C . ASN A 1 127 ? -2.407 -1.751 1.064 1.00 97.31 127 ASN A C 1
ATOM 1013 O O . ASN A 1 127 ? -1.854 -0.859 0.432 1.00 97.31 127 ASN A O 1
ATOM 1017 N N . LEU A 1 128 ? -1.725 -2.592 1.843 1.00 97.06 128 LEU A N 1
ATOM 1018 C CA . LEU A 1 128 ? -0.264 -2.601 1.889 1.00 97.06 128 LEU A CA 1
ATOM 1019 C C . LEU A 1 128 ? 0.254 -3.414 0.700 1.00 97.06 128 LEU A C 1
ATOM 1021 O O . LEU A 1 128 ? 0.339 -4.638 0.784 1.00 97.06 128 LEU A O 1
ATOM 1025 N N . GLU A 1 129 ? 0.557 -2.745 -0.412 1.00 95.50 129 GLU A N 1
ATOM 1026 C CA . GLU A 1 129 ? 0.974 -3.414 -1.645 1.00 95.50 129 GLU A CA 1
ATOM 1027 C C . GLU A 1 129 ? 2.410 -3.932 -1.500 1.00 95.50 129 GLU A C 1
ATOM 1029 O O . GLU A 1 129 ? 3.355 -3.147 -1.433 1.00 95.50 129 GLU A O 1
ATOM 1034 N N . GLY A 1 130 ? 2.569 -5.255 -1.404 1.00 94.00 130 GLY A N 1
ATOM 1035 C CA . GLY A 1 130 ? 3.834 -5.901 -1.039 1.00 94.00 130 GLY A CA 1
ATOM 1036 C C . GLY A 1 130 ? 3.921 -6.309 0.434 1.00 94.00 130 GLY A C 1
ATOM 1037 O O . GLY A 1 130 ? 2.917 -6.406 1.139 1.00 94.00 130 GLY A O 1
ATOM 1038 N N . ILE A 1 131 ? 5.137 -6.597 0.902 1.00 95.50 131 ILE A N 1
ATOM 1039 C CA . ILE A 1 131 ? 5.404 -7.021 2.290 1.00 95.50 131 ILE A CA 1
ATOM 1040 C C . ILE A 1 131 ? 6.342 -6.057 3.010 1.00 95.50 131 ILE A C 1
ATOM 1042 O O . ILE A 1 131 ? 7.031 -5.269 2.377 1.00 95.50 131 ILE A O 1
ATOM 1046 N N . ILE A 1 132 ? 6.434 -6.148 4.333 1.00 96.00 132 ILE A N 1
ATOM 1047 C CA . ILE A 1 132 ? 7.484 -5.482 5.103 1.00 96.00 132 ILE A CA 1
ATOM 1048 C C . ILE A 1 132 ? 8.731 -6.363 5.105 1.00 96.00 132 ILE A C 1
ATOM 1050 O O . ILE A 1 132 ? 8.732 -7.453 5.683 1.00 96.00 132 ILE A O 1
ATOM 1054 N N . SER A 1 133 ? 9.790 -5.891 4.454 1.00 94.00 133 SER A N 1
ATOM 1055 C CA . SER A 1 133 ? 11.074 -6.577 4.376 1.00 94.00 133 SER A CA 1
ATOM 1056 C C . SER A 1 133 ? 12.188 -5.600 4.021 1.00 94.00 133 SER A C 1
ATOM 1058 O O . SER A 1 133 ? 12.005 -4.733 3.174 1.00 94.00 133 SER A O 1
ATOM 1060 N N . ASP A 1 134 ? 13.361 -5.798 4.622 1.00 89.31 134 ASP A N 1
ATOM 1061 C CA . ASP A 1 134 ? 14.590 -5.080 4.260 1.00 89.31 134 ASP A CA 1
ATOM 1062 C C . ASP A 1 134 ? 15.432 -5.877 3.235 1.00 89.31 134 ASP A C 1
ATOM 1064 O O . ASP A 1 134 ? 16.612 -5.599 3.029 1.00 89.31 134 ASP A O 1
ATOM 1068 N N . GLN A 1 135 ? 14.851 -6.917 2.624 1.00 88.25 135 GLN A N 1
ATOM 1069 C CA . GLN A 1 135 ? 15.510 -7.719 1.597 1.00 88.25 135 GLN A CA 1
ATOM 1070 C C . GLN A 1 135 ? 15.652 -6.929 0.287 1.00 88.25 135 GLN A C 1
ATOM 1072 O O . GLN A 1 135 ? 14.761 -6.177 -0.100 1.00 88.25 135 GLN A O 1
ATOM 1077 N N . GLU A 1 136 ? 16.762 -7.145 -0.424 1.00 83.94 136 GLU A N 1
ATOM 1078 C CA . GLU A 1 136 ? 16.947 -6.604 -1.771 1.00 83.94 136 GLU A CA 1
ATOM 1079 C C . GLU A 1 136 ? 15.866 -7.120 -2.731 1.00 83.94 136 GLU A C 1
ATOM 1081 O O . GLU A 1 136 ? 15.566 -8.317 -2.772 1.00 83.94 136 GLU A O 1
ATOM 1086 N N . LEU A 1 137 ? 15.302 -6.200 -3.514 1.00 87.25 137 LEU A N 1
ATOM 1087 C CA . LEU A 1 137 ? 14.260 -6.488 -4.494 1.00 87.25 137 LEU A CA 1
ATOM 1088 C C . LEU A 1 137 ? 14.856 -7.115 -5.760 1.00 87.25 137 LEU A C 1
ATOM 1090 O O . LEU A 1 137 ? 15.879 -6.653 -6.275 1.00 87.25 137 LEU A O 1
ATOM 1094 N N . SER A 1 138 ? 14.167 -8.105 -6.324 1.00 80.81 138 SER A N 1
ATOM 1095 C CA . SER A 1 138 ? 14.472 -8.684 -7.631 1.00 80.81 138 SER A CA 1
ATOM 1096 C C . SER A 1 138 ? 13.358 -8.395 -8.638 1.00 80.81 138 SER A C 1
ATOM 1098 O O . SER A 1 138 ? 12.255 -8.932 -8.577 1.00 80.81 138 SER A O 1
ATOM 1100 N N . GLY A 1 139 ? 13.641 -7.553 -9.632 1.00 82.75 139 GLY A N 1
ATOM 1101 C CA . GLY A 1 139 ? 12.707 -7.300 -10.728 1.00 82.75 139 GLY A CA 1
ATOM 1102 C C . GLY A 1 139 ? 11.483 -6.484 -10.306 1.00 82.75 139 GLY A C 1
ATOM 1103 O O . GLY A 1 139 ? 11.604 -5.289 -10.064 1.00 82.75 139 GLY A O 1
ATOM 1104 N N . ALA A 1 140 ? 10.302 -7.108 -10.313 1.00 85.00 140 ALA A N 1
ATOM 1105 C CA . ALA A 1 140 ? 9.010 -6.441 -10.102 1.00 85.00 140 ALA A CA 1
ATOM 1106 C C . ALA A 1 140 ? 8.423 -6.660 -8.694 1.00 85.00 140 ALA A C 1
ATOM 1108 O O . ALA A 1 140 ? 7.243 -6.391 -8.476 1.00 85.00 140 ALA A O 1
ATOM 1109 N N . GLU A 1 141 ? 9.225 -7.181 -7.769 1.00 92.12 141 GLU A N 1
ATOM 1110 C CA . GLU A 1 141 ? 8.820 -7.416 -6.385 1.00 92.12 141 GLU A CA 1
ATOM 1111 C C . GLU A 1 141 ? 8.544 -6.098 -5.638 1.00 92.12 141 GLU A C 1
ATOM 1113 O O . GLU A 1 141 ? 9.202 -5.085 -5.891 1.00 92.12 141 GLU A O 1
ATOM 1118 N N . GLN A 1 142 ? 7.591 -6.111 -4.701 1.00 93.44 142 GLN A N 1
ATOM 1119 C CA . GLN A 1 142 ? 7.275 -4.965 -3.838 1.00 93.44 142 GLN A CA 1
ATOM 1120 C C . GLN A 1 142 ? 7.558 -5.291 -2.369 1.00 93.44 142 GLN A C 1
ATOM 1122 O O . GLN A 1 142 ? 6.952 -6.196 -1.785 1.00 93.44 142 GLN A O 1
ATOM 1127 N N . ALA A 1 143 ? 8.430 -4.503 -1.742 1.00 95.31 143 ALA A N 1
ATOM 1128 C CA . ALA A 1 143 ? 8.603 -4.516 -0.297 1.00 95.31 143 ALA A CA 1
ATOM 1129 C C . ALA A 1 143 ? 8.719 -3.103 0.274 1.00 95.31 143 ALA A C 1
ATOM 1131 O O . ALA A 1 143 ? 9.182 -2.166 -0.380 1.00 95.31 143 ALA A O 1
ATOM 1132 N N . HIS A 1 144 ? 8.302 -2.978 1.526 1.00 95.56 144 HIS A N 1
ATOM 1133 C CA . HIS A 1 144 ? 8.406 -1.780 2.335 1.00 95.56 144 HIS A CA 1
ATOM 1134 C C . HIS A 1 144 ? 9.465 -1.982 3.411 1.00 95.56 144 HIS A C 1
ATOM 1136 O O . HIS A 1 144 ? 9.469 -3.033 4.059 1.00 95.56 144 HIS A O 1
ATOM 1142 N N . PRO A 1 145 ? 10.301 -0.973 3.686 1.00 93.00 145 PRO A N 1
ATOM 1143 C CA . PRO A 1 145 ? 11.187 -1.037 4.835 1.00 93.00 145 PRO A CA 1
ATOM 1144 C C . PRO A 1 145 ? 10.365 -1.036 6.126 1.00 93.00 145 PRO A C 1
ATOM 1146 O O . PRO A 1 145 ? 9.280 -0.446 6.186 1.00 93.00 145 PRO A O 1
ATOM 1149 N N . ASN A 1 146 ? 10.908 -1.618 7.197 1.00 89.69 146 ASN A N 1
ATOM 1150 C CA . ASN A 1 146 ? 10.238 -1.660 8.508 1.00 89.69 146 ASN A CA 1
ATOM 1151 C C . ASN A 1 146 ? 9.776 -0.277 9.011 1.00 89.69 146 ASN A C 1
ATOM 1153 O O . ASN A 1 146 ? 8.781 -0.163 9.729 1.00 89.69 146 ASN A O 1
ATOM 1157 N N . GLU A 1 147 ? 10.454 0.801 8.604 1.00 91.31 147 GLU A N 1
ATOM 1158 C CA . GLU A 1 147 ? 10.076 2.160 8.989 1.00 91.31 147 GLU A CA 1
ATOM 1159 C C . GLU A 1 147 ? 8.709 2.617 8.455 1.00 91.31 147 GLU A C 1
ATOM 1161 O O . GLU A 1 147 ? 8.174 3.595 8.979 1.00 91.31 147 GLU A O 1
ATOM 1166 N N . ILE A 1 148 ? 8.114 1.933 7.468 1.00 93.75 148 ILE A N 1
ATOM 1167 C CA . ILE A 1 148 ? 6.829 2.336 6.880 1.00 93.75 148 ILE A CA 1
ATOM 1168 C C . ILE A 1 148 ? 5.728 2.473 7.935 1.00 93.75 148 ILE A C 1
ATOM 1170 O O . ILE A 1 148 ? 4.962 3.433 7.903 1.00 93.75 148 ILE A O 1
ATOM 1174 N N . LEU A 1 149 ? 5.693 1.591 8.938 1.00 92.62 149 LEU A N 1
ATOM 1175 C CA . LEU A 1 149 ? 4.684 1.636 10.000 1.00 92.62 149 LEU A CA 1
ATOM 1176 C C . LEU A 1 149 ? 4.812 2.913 10.842 1.00 92.62 149 LEU A C 1
ATOM 1178 O O . LEU A 1 149 ? 3.816 3.582 11.126 1.00 92.62 149 LEU A O 1
ATOM 1182 N N . ASN A 1 150 ? 6.047 3.340 11.127 1.00 91.38 150 ASN A N 1
ATOM 1183 C CA . ASN A 1 150 ? 6.309 4.628 11.772 1.00 91.38 150 ASN A CA 1
ATOM 1184 C C . ASN A 1 150 ? 5.866 5.807 10.899 1.00 91.38 150 ASN A C 1
ATOM 1186 O O . ASN A 1 150 ? 5.455 6.839 11.430 1.00 91.38 150 ASN A O 1
ATOM 1190 N N . ARG A 1 151 ? 5.948 5.673 9.569 1.00 92.62 151 ARG A N 1
ATOM 1191 C CA . ARG A 1 151 ? 5.509 6.711 8.625 1.00 92.62 151 ARG A CA 1
ATOM 1192 C C . ARG A 1 151 ? 3.996 6.781 8.483 1.00 92.62 151 ARG A C 1
ATOM 1194 O O . ARG A 1 151 ? 3.504 7.871 8.227 1.00 92.62 151 ARG A O 1
ATOM 1201 N N . LEU A 1 152 ? 3.280 5.672 8.672 1.00 94.00 152 LEU A N 1
ATOM 1202 C CA . LEU A 1 152 ? 1.812 5.606 8.658 1.00 94.00 152 LEU A CA 1
ATOM 1203 C C . LEU A 1 152 ? 1.180 6.103 9.962 1.00 94.00 152 LEU A C 1
ATOM 1205 O O . LEU A 1 152 ? 0.057 6.611 9.964 1.00 94.00 152 LEU A O 1
ATOM 1209 N N . TYR A 1 153 ? 1.907 5.993 11.072 1.00 91.12 153 TYR A N 1
ATOM 1210 C CA . TYR A 1 153 ? 1.437 6.402 12.393 1.00 91.12 153 TYR A CA 1
ATOM 1211 C C . TYR A 1 153 ? 0.884 7.842 12.486 1.00 91.12 153 TYR A C 1
ATOM 1213 O O . TYR A 1 153 ? -0.142 8.022 13.135 1.00 91.12 153 TYR A O 1
ATOM 1221 N N . PRO A 1 154 ? 1.466 8.875 11.840 1.00 91.31 154 PRO A N 1
ATOM 1222 C CA . PRO A 1 154 ? 0.985 10.254 11.931 1.00 91.31 154 PRO A CA 1
ATOM 1223 C C . PRO A 1 154 ? -0.419 10.514 11.371 1.00 91.31 154 PRO A C 1
ATOM 1225 O O . PRO A 1 154 ? -0.904 11.628 11.552 1.00 91.31 154 PRO A O 1
ATOM 1228 N N . LEU A 1 155 ? -1.041 9.559 10.666 1.00 91.44 155 LEU A N 1
ATOM 1229 C CA . LEU A 1 155 ? -2.456 9.652 10.277 1.00 91.44 155 LEU A CA 1
ATOM 1230 C C . LEU A 1 155 ? -3.417 9.188 11.375 1.00 91.44 155 LEU A C 1
ATOM 1232 O O . LEU A 1 155 ? -4.608 9.468 11.295 1.00 91.44 155 LEU A O 1
ATOM 1236 N N . LEU A 1 156 ? -2.933 8.465 12.384 1.00 88.62 156 LEU A N 1
ATOM 1237 C CA . LEU A 1 156 ? -3.786 7.967 13.451 1.00 88.62 156 LEU A CA 1
ATOM 1238 C C . LEU A 1 156 ? -4.083 9.062 14.474 1.00 88.62 156 LEU A C 1
ATOM 1240 O O . LEU A 1 156 ? -3.176 9.656 15.059 1.00 88.62 156 LEU A O 1
ATOM 1244 N N . SER A 1 157 ? -5.369 9.245 14.766 1.00 81.69 157 SER A N 1
ATOM 1245 C CA . SER A 1 157 ? -5.799 9.872 16.015 1.00 81.69 157 SER A CA 1
ATOM 1246 C C . SER A 1 157 ? -5.563 8.920 17.200 1.00 81.69 157 SER A C 1
ATOM 1248 O O . SER A 1 157 ? -5.323 7.726 17.015 1.00 81.69 157 SER A O 1
ATOM 1250 N N . ILE A 1 158 ? -5.647 9.426 18.436 1.00 77.56 158 ILE A N 1
ATOM 1251 C CA . ILE A 1 158 ? -5.297 8.667 19.653 1.00 77.56 158 ILE A CA 1
ATOM 1252 C C . ILE A 1 158 ? -6.040 7.325 19.801 1.00 77.56 158 ILE A C 1
ATOM 1254 O O . ILE A 1 158 ? -5.488 6.388 20.368 1.00 77.56 158 ILE A O 1
ATOM 1258 N N . ASN A 1 159 ? -7.258 7.224 19.257 1.00 82.19 159 ASN A N 1
ATOM 1259 C CA . ASN A 1 159 ? -8.106 6.031 19.332 1.00 82.19 159 ASN A CA 1
ATOM 1260 C C . ASN A 1 159 ? -8.303 5.337 17.973 1.00 82.19 159 ASN A C 1
ATOM 1262 O O . ASN A 1 159 ? -9.059 4.368 17.893 1.00 82.19 159 ASN A O 1
ATOM 1266 N N . ALA A 1 160 ? -7.669 5.834 16.907 1.00 90.25 160 ALA A N 1
ATOM 1267 C CA . ALA A 1 160 ? -7.795 5.248 15.581 1.00 90.25 160 ALA A CA 1
ATOM 1268 C C . ALA A 1 160 ? -6.910 4.007 15.434 1.00 90.25 160 ALA A C 1
ATOM 1270 O O . ALA A 1 160 ? -5.823 3.921 16.013 1.00 90.25 160 ALA A O 1
ATOM 1271 N N . LYS A 1 161 ? -7.344 3.071 14.587 1.00 92.50 161 LYS A N 1
ATOM 1272 C CA . LYS A 1 161 ? -6.556 1.890 14.212 1.00 92.50 161 LYS A CA 1
ATOM 1273 C C . LYS A 1 161 ? -6.402 1.774 12.702 1.00 92.50 161 LYS A C 1
ATOM 1275 O O . LYS A 1 161 ? -7.366 1.929 11.961 1.00 92.50 161 LYS A O 1
ATOM 1280 N N . TRP A 1 162 ? -5.209 1.420 12.257 1.00 95.12 162 TRP A N 1
ATOM 1281 C CA . TRP A 1 162 ? -4.936 0.915 10.924 1.00 95.12 162 TRP A CA 1
ATOM 1282 C C . TRP A 1 162 ? -5.412 -0.526 10.777 1.00 95.12 162 TRP A C 1
ATOM 1284 O O . TRP A 1 162 ? -5.086 -1.397 11.585 1.00 95.12 162 TRP A O 1
ATOM 1294 N N . LEU A 1 163 ? -6.127 -0.778 9.690 1.00 96.25 163 LEU A N 1
ATOM 1295 C CA . LEU A 1 163 ? -6.426 -2.097 9.156 1.00 96.25 163 LEU A CA 1
ATOM 1296 C C . LEU A 1 163 ? -5.680 -2.217 7.827 1.00 96.25 163 LEU A C 1
ATOM 1298 O O . LEU A 1 163 ? -6.125 -1.707 6.799 1.00 96.25 163 LEU A O 1
ATOM 1302 N N . LEU A 1 164 ? -4.507 -2.839 7.875 1.00 97.25 164 LEU A N 1
ATOM 1303 C CA . LEU A 1 164 ? -3.661 -3.063 6.713 1.00 97.25 164 LEU A CA 1
ATOM 1304 C C . LEU A 1 164 ? -4.134 -4.321 5.988 1.00 97.25 164 LEU A C 1
ATOM 1306 O O . LEU A 1 164 ? -4.018 -5.437 6.500 1.00 97.25 164 LEU A O 1
ATOM 1310 N N . CYS A 1 165 ? -4.682 -4.137 4.794 1.00 97.00 165 CYS A N 1
ATOM 1311 C CA . CYS A 1 165 ? -5.046 -5.226 3.908 1.00 97.00 165 CYS A CA 1
ATOM 1312 C C . CYS A 1 165 ? -3.768 -5.795 3.291 1.00 97.00 165 CYS A C 1
ATOM 1314 O O . CYS A 1 165 ? -2.997 -5.065 2.675 1.00 97.00 165 CYS A O 1
ATOM 1316 N N . VAL A 1 166 ? -3.564 -7.098 3.455 1.00 96.75 166 VAL A N 1
ATOM 1317 C CA . VAL A 1 166 ? -2.392 -7.837 2.955 1.00 96.75 166 VAL A CA 1
ATOM 1318 C C . VAL A 1 166 ? -2.804 -8.937 1.971 1.00 96.75 166 VAL A C 1
ATOM 1320 O O . VAL A 1 166 ? -2.147 -9.965 1.843 1.00 96.75 166 VAL A O 1
ATOM 1323 N N . SER A 1 167 ? -3.965 -8.769 1.337 1.00 94.69 167 SER A N 1
ATOM 1324 C CA . SER A 1 167 ? -4.483 -9.648 0.291 1.00 94.69 167 SER A CA 1
ATOM 1325 C C . SER A 1 167 ? -4.411 -8.926 -1.048 1.00 94.69 167 SER A C 1
ATOM 1327 O O . SER A 1 167 ? -5.419 -8.418 -1.538 1.00 94.69 167 SER A O 1
ATOM 1329 N N . ASN A 1 168 ? -3.221 -8.877 -1.629 1.00 95.19 168 ASN A N 1
ATOM 1330 C CA . ASN A 1 168 ? -2.968 -8.312 -2.950 1.00 95.19 168 ASN A CA 1
ATOM 1331 C C . ASN A 1 168 ? -2.023 -9.218 -3.742 1.00 95.19 168 ASN A C 1
ATOM 1333 O O . ASN A 1 168 ? -1.632 -10.302 -3.292 1.00 95.19 168 ASN A O 1
ATOM 1337 N N . ASN A 1 169 ? -1.702 -8.813 -4.965 1.00 94.44 169 ASN A N 1
ATOM 1338 C CA . ASN A 1 169 ? -0.906 -9.640 -5.856 1.00 94.44 169 ASN A CA 1
ATOM 1339 C C . ASN A 1 169 ? 0.575 -9.697 -5.486 1.00 94.44 169 ASN A C 1
ATOM 1341 O O . ASN A 1 169 ? 1.224 -10.705 -5.790 1.00 94.44 169 ASN A O 1
ATOM 1345 N N . HIS A 1 170 ? 1.062 -8.669 -4.794 1.00 96.06 170 HIS A N 1
ATOM 1346 C CA . HIS A 1 170 ? 2.440 -8.549 -4.338 1.00 96.06 170 HIS A CA 1
ATOM 1347 C C . HIS A 1 170 ? 2.696 -9.152 -2.945 1.00 96.06 170 HIS A C 1
ATOM 1349 O O . HIS A 1 170 ? 3.841 -9.324 -2.533 1.00 96.06 170 HIS A O 1
ATOM 1355 N N . SER A 1 171 ? 1.650 -9.560 -2.219 1.00 95.31 171 SER A N 1
ATOM 1356 C CA . SER A 1 171 ? 1.775 -10.036 -0.832 1.00 95.31 171 SER A CA 1
ATOM 1357 C C . SER A 1 171 ? 2.690 -11.255 -0.679 1.00 95.31 171 SER A C 1
ATOM 1359 O O . SER A 1 171 ? 3.244 -11.482 0.388 1.00 95.31 171 SER A O 1
ATOM 1361 N N . ILE A 1 172 ? 2.842 -12.064 -1.731 1.00 94.88 172 ILE A N 1
ATOM 1362 C CA . ILE A 1 172 ? 3.619 -13.313 -1.705 1.00 94.88 172 ILE A CA 1
ATOM 1363 C C . ILE A 1 172 ? 4.842 -13.231 -2.613 1.00 94.88 172 ILE A C 1
ATOM 1365 O O . ILE A 1 172 ? 5.444 -14.257 -2.890 1.00 94.88 172 ILE A O 1
ATOM 1369 N N . ASP A 1 173 ? 5.259 -12.047 -3.057 1.00 94.19 173 ASP A N 1
ATOM 1370 C CA . ASP A 1 173 ? 6.418 -11.902 -3.950 1.00 94.19 173 ASP A CA 1
ATOM 1371 C C . ASP A 1 173 ? 7.652 -12.679 -3.452 1.00 94.19 173 ASP A C 1
ATOM 1373 O O . ASP A 1 173 ? 8.281 -13.392 -4.228 1.00 94.19 173 ASP A O 1
ATOM 1377 N N . PHE A 1 174 ? 7.879 -12.685 -2.134 1.00 93.12 174 PHE A N 1
ATOM 1378 C CA . PHE A 1 174 ? 8.995 -13.363 -1.461 1.00 93.12 174 PHE A CA 1
ATOM 1379 C C . PHE A 1 174 ? 8.628 -14.724 -0.832 1.00 93.12 174 PHE A C 1
ATOM 1381 O O . PHE A 1 174 ? 9.373 -15.281 -0.019 1.00 93.12 174 PHE A O 1
ATOM 1388 N N . GLY A 1 175 ? 7.461 -15.268 -1.177 1.00 93.12 175 GLY A N 1
ATOM 1389 C CA . GLY A 1 175 ? 6.939 -16.529 -0.656 1.00 93.12 175 GLY A CA 1
ATOM 1390 C C . GLY A 1 175 ? 6.279 -16.436 0.728 1.00 93.12 175 GLY A C 1
ATOM 1391 O O . GLY A 1 175 ? 6.368 -15.441 1.449 1.00 93.12 175 GLY A O 1
ATOM 1392 N N . ASN A 1 176 ? 5.607 -17.524 1.117 1.00 94.06 176 ASN A N 1
ATOM 1393 C CA . ASN A 1 176 ? 4.761 -17.573 2.319 1.00 94.06 176 ASN A CA 1
ATOM 1394 C C . ASN A 1 176 ? 5.529 -17.278 3.620 1.00 94.06 176 ASN A C 1
ATOM 1396 O O . ASN A 1 176 ? 4.984 -16.651 4.523 1.00 94.06 176 ASN A O 1
ATOM 1400 N N . ASN A 1 177 ? 6.791 -17.707 3.730 1.00 94.44 177 ASN A N 1
ATOM 1401 C CA . ASN A 1 177 ? 7.580 -17.501 4.950 1.00 94.44 177 ASN A CA 1
ATOM 1402 C C . ASN A 1 177 ? 7.832 -16.011 5.206 1.00 94.44 177 ASN A C 1
ATOM 1404 O O . ASN A 1 177 ? 7.635 -15.536 6.321 1.00 94.44 177 ASN A O 1
ATOM 1408 N N . LYS A 1 178 ? 8.201 -15.264 4.159 1.00 95.31 178 LYS A N 1
ATOM 1409 C CA . LYS A 1 178 ? 8.437 -13.820 4.252 1.00 95.31 178 LYS A CA 1
ATOM 1410 C C . LYS A 1 178 ? 7.157 -13.031 4.465 1.00 95.31 178 LYS A C 1
ATOM 1412 O O . LYS A 1 178 ? 7.163 -12.069 5.226 1.00 95.31 178 LYS A O 1
ATOM 1417 N N . PHE A 1 179 ? 6.046 -13.486 3.894 1.00 96.06 179 PHE A N 1
ATOM 1418 C CA . PHE A 1 179 ? 4.736 -12.957 4.254 1.00 96.06 179 PHE A CA 1
ATOM 1419 C C . PHE A 1 179 ? 4.458 -13.119 5.754 1.00 96.06 179 PHE A C 1
ATOM 1421 O O . PHE A 1 179 ? 4.145 -12.140 6.421 1.00 96.06 179 PHE A O 1
ATOM 1428 N N . ILE A 1 180 ? 4.631 -14.321 6.317 1.00 95.69 180 ILE A N 1
ATOM 1429 C CA . ILE A 1 180 ? 4.399 -14.572 7.751 1.00 95.69 180 ILE A CA 1
ATOM 1430 C C . ILE A 1 180 ? 5.306 -13.693 8.626 1.00 95.69 180 ILE A C 1
ATOM 1432 O O . ILE A 1 180 ? 4.824 -13.108 9.597 1.00 95.69 180 ILE A O 1
ATOM 1436 N N . GLU A 1 181 ? 6.587 -13.557 8.270 1.00 95.94 181 GLU A N 1
ATOM 1437 C CA . GLU A 1 181 ? 7.519 -12.635 8.937 1.00 95.94 181 GLU A CA 1
ATOM 1438 C C . GLU A 1 181 ? 7.022 -11.183 8.879 1.00 95.94 181 GLU A C 1
ATOM 1440 O O . GLU A 1 181 ? 6.977 -10.510 9.905 1.00 95.94 181 GLU A O 1
ATOM 1445 N N . SER A 1 182 ? 6.569 -10.714 7.713 1.00 96.31 182 SER A N 1
ATOM 1446 C CA . SER A 1 182 ? 5.998 -9.373 7.564 1.00 96.31 182 SER A CA 1
ATOM 1447 C C . SER A 1 182 ? 4.777 -9.166 8.454 1.00 96.31 182 SER A C 1
ATOM 1449 O O . SER A 1 182 ? 4.630 -8.092 9.035 1.00 96.31 182 SER A O 1
ATOM 1451 N N . ILE A 1 183 ? 3.887 -10.156 8.573 1.00 96.00 183 ILE A N 1
ATOM 1452 C CA . ILE A 1 183 ? 2.726 -10.025 9.459 1.00 96.00 183 ILE A CA 1
ATOM 1453 C C . ILE A 1 183 ? 3.164 -9.952 10.917 1.00 96.00 183 ILE A C 1
ATOM 1455 O O . ILE A 1 183 ? 2.628 -9.136 11.668 1.00 96.00 183 ILE A O 1
ATOM 1459 N N . LYS A 1 184 ? 4.161 -10.751 11.305 1.00 93.50 184 LYS A N 1
ATOM 1460 C CA . LYS A 1 184 ? 4.747 -10.665 12.639 1.00 93.50 184 LYS A CA 1
ATOM 1461 C C . LYS A 1 184 ? 5.329 -9.273 12.893 1.00 93.50 184 LYS A C 1
ATOM 1463 O O . LYS A 1 184 ? 5.031 -8.701 13.928 1.00 93.50 184 LYS A O 1
ATOM 1468 N N . ASN A 1 185 ? 6.045 -8.681 11.938 1.00 92.44 185 ASN A N 1
ATOM 1469 C CA . ASN A 1 185 ? 6.580 -7.323 12.089 1.00 92.44 185 ASN A CA 1
ATOM 1470 C C . ASN A 1 185 ? 5.467 -6.283 12.310 1.00 92.44 185 ASN A C 1
ATOM 1472 O O . ASN A 1 185 ? 5.607 -5.411 13.163 1.00 92.44 185 ASN A O 1
ATOM 1476 N N . ILE A 1 186 ? 4.338 -6.392 11.597 1.00 93.69 186 ILE A N 1
ATOM 1477 C CA . ILE A 1 186 ? 3.169 -5.513 11.804 1.00 93.69 186 ILE A CA 1
ATOM 1478 C C . ILE A 1 186 ? 2.589 -5.684 13.216 1.00 93.69 186 ILE A C 1
ATOM 1480 O O . ILE A 1 186 ? 2.238 -4.702 13.877 1.00 93.69 186 ILE A O 1
ATOM 1484 N N . GLN A 1 187 ? 2.487 -6.929 13.682 1.00 89.25 187 GLN A N 1
ATOM 1485 C CA . GLN A 1 187 ? 1.949 -7.259 15.001 1.00 89.25 187 GLN A CA 1
ATOM 1486 C C . GLN A 1 187 ? 2.890 -6.811 16.128 1.00 89.25 187 GLN A C 1
ATOM 1488 O O . GLN A 1 187 ? 2.451 -6.099 17.025 1.00 89.25 187 GLN A O 1
ATOM 1493 N N . ASP A 1 188 ? 4.182 -7.120 16.036 1.00 86.44 188 ASP A N 1
ATOM 1494 C CA . ASP A 1 188 ? 5.201 -6.736 17.019 1.00 86.44 188 ASP A CA 1
ATOM 1495 C C . ASP A 1 188 ? 5.296 -5.203 17.142 1.00 86.44 188 ASP A C 1
ATOM 1497 O O . ASP A 1 188 ? 5.356 -4.658 18.247 1.00 86.44 188 ASP A O 1
ATOM 1501 N N . HIS A 1 189 ? 5.210 -4.477 16.019 1.00 81.56 189 HIS A N 1
ATOM 1502 C CA . HIS A 1 189 ? 5.186 -3.010 16.020 1.00 81.56 189 HIS A CA 1
ATOM 1503 C C . HIS A 1 189 ? 3.961 -2.427 16.746 1.00 81.56 189 HIS A C 1
ATOM 1505 O O . HIS A 1 189 ? 4.000 -1.296 17.236 1.00 81.56 189 HIS A O 1
ATOM 1511 N N . SER A 1 190 ? 2.875 -3.196 16.836 1.00 71.56 190 SER A N 1
ATOM 1512 C CA . SER A 1 190 ? 1.671 -2.798 17.570 1.00 71.56 190 SER A CA 1
ATOM 1513 C C . SER A 1 190 ? 1.831 -2.930 19.090 1.00 71.56 190 SER A C 1
ATOM 1515 O O . SER A 1 190 ? 1.141 -2.241 19.847 1.00 71.56 190 SER A O 1
ATOM 1517 N N . ASP A 1 191 ? 2.757 -3.772 19.551 1.00 66.00 191 ASP A N 1
ATOM 1518 C CA . ASP A 1 191 ? 2.957 -4.068 20.973 1.00 66.00 191 ASP A CA 1
ATOM 1519 C C . ASP A 1 191 ? 4.071 -3.225 21.624 1.00 66.00 191 ASP A C 1
ATOM 1521 O O . ASP A 1 191 ? 3.977 -2.904 22.809 1.00 66.00 191 ASP A O 1
ATOM 1525 N N . ASP A 1 192 ? 5.078 -2.784 20.863 1.00 60.44 192 ASP A N 1
ATOM 1526 C CA . ASP A 1 192 ? 6.304 -2.146 21.387 1.00 60.44 192 ASP A CA 1
ATOM 1527 C C . ASP A 1 192 ? 6.092 -0.741 22.009 1.00 60.44 192 ASP A C 1
ATOM 1529 O O . ASP A 1 192 ? 6.924 -0.233 22.756 1.00 60.44 192 ASP A O 1
ATOM 1533 N N . GLN A 1 193 ? 4.968 -0.064 21.735 1.00 55.50 193 GLN A N 1
ATOM 1534 C CA . GLN A 1 193 ? 4.831 1.377 22.031 1.00 55.50 193 GLN A CA 1
ATOM 1535 C C . GLN A 1 193 ? 3.508 1.806 22.700 1.00 55.50 193 GLN A C 1
ATOM 1537 O O . GLN A 1 193 ? 3.163 2.986 22.645 1.00 55.50 193 GLN A O 1
ATOM 1542 N N . ASN A 1 194 ? 2.731 0.896 23.305 1.00 54.06 194 ASN A N 1
ATOM 1543 C CA . ASN A 1 194 ? 1.305 1.132 23.641 1.00 54.06 194 ASN A CA 1
ATOM 1544 C C . ASN A 1 194 ? 0.445 1.501 22.409 1.00 54.06 194 ASN A C 1
ATOM 1546 O O . ASN A 1 194 ? -0.645 2.057 22.539 1.00 54.06 194 ASN A O 1
ATOM 1550 N N . ARG A 1 195 ? 0.925 1.190 21.199 1.00 61.41 195 ARG A N 1
ATOM 1551 C CA . ARG A 1 195 ? 0.305 1.547 19.918 1.00 61.41 195 ARG A CA 1
ATOM 1552 C C . ARG A 1 195 ? -0.386 0.330 19.311 1.00 61.41 195 ARG A C 1
ATOM 1554 O O . ARG A 1 195 ? -0.024 -0.082 18.213 1.00 61.41 195 ARG A O 1
ATOM 1561 N N . LYS A 1 196 ? -1.407 -0.213 19.990 1.00 65.50 196 LYS A N 1
ATOM 1562 C CA . LYS A 1 196 ? -2.264 -1.313 19.482 1.00 65.50 196 LYS A CA 1
ATOM 1563 C C . LYS A 1 196 ? -3.184 -0.853 18.342 1.00 65.50 196 LYS A C 1
ATOM 1565 O O . LYS A 1 196 ? -4.406 -1.026 18.381 1.00 65.50 196 LYS A O 1
ATOM 1570 N N . ASN A 1 197 ? -2.573 -0.229 17.344 1.00 85.31 197 ASN A N 1
ATOM 1571 C CA . ASN A 1 197 ? -3.218 0.570 16.324 1.00 85.31 197 ASN A CA 1
ATOM 1572 C C . ASN A 1 197 ? -2.885 0.072 14.919 1.00 85.31 197 ASN A C 1
ATOM 1574 O O . ASN A 1 197 ? -3.245 0.760 13.978 1.00 85.31 197 ASN A O 1
ATOM 1578 N N . PHE A 1 198 ? -2.236 -1.082 14.744 1.00 92.56 198 PHE A N 1
ATOM 1579 C CA . PHE A 1 198 ? -2.150 -1.752 13.447 1.00 92.56 198 PHE A CA 1
ATOM 1580 C C . PHE A 1 198 ? -2.698 -3.171 13.554 1.00 92.56 198 PHE A C 1
ATOM 1582 O O . PHE A 1 198 ? -2.377 -3.912 14.474 1.00 92.56 198 PHE A O 1
ATOM 1589 N N . ASN A 1 199 ? -3.512 -3.558 12.580 1.00 92.81 199 ASN A N 1
ATOM 1590 C CA . ASN A 1 199 ? -3.959 -4.928 12.385 1.00 92.81 199 ASN A CA 1
ATOM 1591 C C . ASN A 1 199 ? -3.759 -5.300 10.922 1.00 92.81 199 ASN A C 1
ATOM 1593 O O . ASN A 1 199 ? -4.130 -4.532 10.039 1.00 92.81 199 ASN A O 1
ATOM 1597 N N . ALA A 1 200 ? -3.235 -6.494 10.667 1.00 95.38 200 ALA A N 1
ATOM 1598 C CA . ALA A 1 200 ? -3.150 -7.045 9.322 1.00 95.38 200 ALA A CA 1
ATOM 1599 C C . ALA A 1 200 ? -4.356 -7.953 9.038 1.00 95.38 200 ALA A C 1
ATOM 1601 O O . ALA A 1 200 ? -4.603 -8.905 9.784 1.00 95.38 200 ALA A O 1
ATOM 1602 N N . ILE A 1 201 ? -5.090 -7.673 7.961 1.00 95.88 201 ILE A N 1
ATOM 1603 C CA . ILE A 1 201 ? -6.293 -8.409 7.541 1.00 95.88 201 ILE A CA 1
ATOM 1604 C C . ILE A 1 201 ? -6.174 -8.876 6.088 1.00 95.88 201 ILE A C 1
ATOM 1606 O O . ILE A 1 201 ? -5.406 -8.323 5.305 1.00 95.88 201 ILE A O 1
ATOM 1610 N N . GLY A 1 202 ? -6.939 -9.894 5.701 1.00 94.62 202 GLY A N 1
ATOM 1611 C CA . GLY A 1 202 ? -6.822 -10.509 4.369 1.00 94.62 202 GLY A CA 1
ATOM 1612 C C . GLY A 1 202 ? -5.829 -11.661 4.321 1.00 94.62 202 GLY A C 1
ATOM 1613 O O . GLY A 1 202 ? -5.500 -12.169 3.252 1.00 94.62 202 GLY A O 1
ATOM 1614 N N . ARG A 1 203 ? -5.380 -12.120 5.487 1.00 94.81 203 ARG A N 1
ATOM 1615 C CA . ARG A 1 203 ? -4.708 -13.409 5.658 1.00 94.81 203 ARG A CA 1
ATOM 1616 C C . ARG A 1 203 ? -5.750 -14.520 5.801 1.00 94.81 203 ARG A C 1
ATOM 1618 O O . ARG A 1 203 ? -6.861 -14.257 6.245 1.00 94.81 203 ARG A O 1
ATOM 1625 N N . ASN A 1 204 ? -5.433 -15.756 5.424 1.00 93.31 204 ASN A N 1
ATOM 1626 C CA . ASN A 1 204 ? -6.434 -16.837 5.396 1.00 93.31 204 ASN A CA 1
ATOM 1627 C C . ASN A 1 204 ? -7.070 -17.155 6.758 1.00 93.31 204 ASN A C 1
ATOM 1629 O O . ASN A 1 204 ? -8.229 -17.557 6.825 1.00 93.31 204 ASN A O 1
ATOM 1633 N N . ASP A 1 205 ? -6.327 -16.960 7.837 1.00 93.75 205 ASP A N 1
ATOM 1634 C CA . ASP A 1 205 ? -6.776 -17.115 9.220 1.00 93.75 205 ASP A CA 1
ATOM 1635 C C . ASP A 1 205 ? -7.448 -15.855 9.794 1.00 93.75 205 ASP A C 1
ATOM 1637 O O . ASP A 1 205 ? -8.225 -15.957 10.740 1.00 93.75 205 ASP A O 1
ATOM 1641 N N . VAL A 1 206 ? -7.217 -14.680 9.197 1.00 95.19 206 VAL A N 1
ATOM 1642 C CA . VAL A 1 206 ? -7.891 -13.411 9.533 1.00 95.19 206 VAL A CA 1
ATOM 1643 C C . VAL A 1 206 ? -8.356 -12.720 8.240 1.00 95.19 206 VAL A C 1
ATOM 1645 O O . VAL A 1 206 ? -7.818 -11.678 7.847 1.00 95.19 206 VAL A O 1
ATOM 1648 N N . PRO A 1 207 ? -9.340 -13.300 7.524 1.00 93.62 207 PRO A N 1
ATOM 1649 C CA . PRO A 1 207 ? -9.776 -12.778 6.225 1.00 93.62 207 PRO A CA 1
ATOM 1650 C C . PRO A 1 207 ? -10.628 -11.511 6.363 1.00 93.62 207 PRO A C 1
ATOM 1652 O O . PRO A 1 207 ? -10.895 -10.822 5.379 1.00 93.62 207 PRO A O 1
ATOM 1655 N N . LYS A 1 208 ? -11.087 -11.221 7.584 1.00 94.50 208 LYS A N 1
ATOM 1656 C CA . LYS A 1 208 ? -12.006 -10.134 7.887 1.00 94.50 208 LYS A CA 1
ATOM 1657 C C . LYS A 1 208 ? -11.783 -9.568 9.286 1.00 94.50 208 LYS A C 1
ATOM 1659 O O . LYS A 1 208 ? -11.331 -10.288 10.176 1.00 94.50 208 LYS A O 1
ATOM 1664 N N . ALA A 1 209 ? -12.149 -8.306 9.474 1.00 94.62 209 ALA A N 1
ATOM 1665 C CA . ALA A 1 209 ? -12.222 -7.634 10.766 1.00 94.62 209 ALA A CA 1
ATOM 1666 C C . ALA A 1 209 ? -13.659 -7.198 11.052 1.00 94.62 209 ALA A C 1
ATOM 1668 O O . ALA A 1 209 ? -14.346 -6.680 10.174 1.00 94.62 209 ALA A O 1
ATOM 1669 N N . PHE A 1 210 ? -14.105 -7.401 12.286 1.00 94.06 210 PHE A N 1
ATOM 1670 C CA . PHE A 1 210 ? -15.353 -6.837 12.793 1.00 94.06 210 PHE A CA 1
ATOM 1671 C C . PHE A 1 210 ? -15.033 -5.480 13.420 1.00 94.06 210 PHE A C 1
ATOM 1673 O O . PHE A 1 210 ? -14.127 -5.389 14.252 1.00 94.06 210 PHE A O 1
ATOM 1680 N N . LEU A 1 211 ? -15.700 -4.432 12.944 1.00 92.31 211 LEU A N 1
ATOM 1681 C CA . LEU A 1 211 ? -15.465 -3.045 13.354 1.00 92.31 211 LEU A CA 1
ATOM 1682 C C . LEU A 1 211 ? -16.419 -2.637 14.477 1.00 92.31 211 LEU A C 1
ATOM 1684 O O . LEU A 1 211 ? -16.016 -1.913 15.385 1.00 92.31 211 LEU A O 1
ATOM 1688 N N . ASP A 1 212 ? -17.640 -3.162 14.422 1.00 90.00 212 ASP A N 1
ATOM 1689 C CA . ASP A 1 212 ? -18.653 -3.183 15.474 1.00 90.00 212 ASP A CA 1
ATOM 1690 C C . ASP A 1 212 ? -19.566 -4.417 15.267 1.00 90.00 212 ASP A C 1
ATOM 1692 O O . ASP A 1 212 ? -19.184 -5.358 14.560 1.00 90.00 212 ASP A O 1
ATOM 1696 N N . ASP A 1 213 ? -20.741 -4.434 15.903 1.00 87.81 213 ASP A N 1
ATOM 1697 C CA . ASP A 1 213 ? -21.693 -5.551 15.834 1.00 87.81 213 ASP A CA 1
ATOM 1698 C C . ASP A 1 213 ? -22.334 -5.726 14.442 1.00 87.81 213 ASP A C 1
ATOM 1700 O O . ASP A 1 213 ? -22.733 -6.839 14.087 1.00 87.81 213 ASP A O 1
ATOM 1704 N N . ASP A 1 214 ? -22.378 -4.665 13.633 1.00 89.94 214 ASP A N 1
ATOM 1705 C CA . ASP A 1 214 ? -23.096 -4.623 12.354 1.00 89.94 214 ASP A CA 1
ATOM 1706 C C . ASP A 1 214 ? -22.154 -4.530 11.140 1.00 89.94 214 ASP A C 1
ATOM 1708 O O . ASP A 1 214 ? -22.523 -4.897 10.018 1.00 89.94 214 ASP A O 1
ATOM 1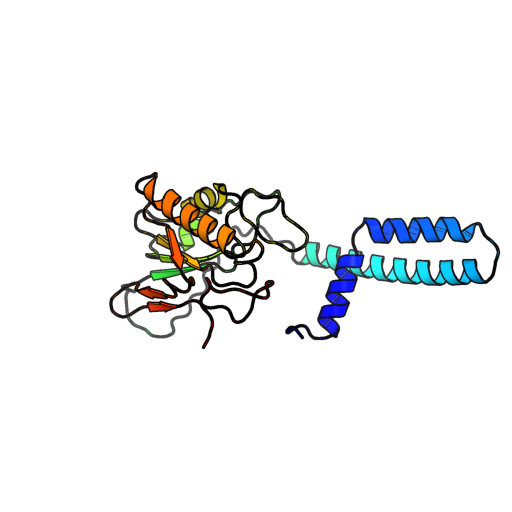712 N N . PHE A 1 215 ? -20.916 -4.076 11.340 1.00 91.88 215 PHE A N 1
ATOM 1713 C CA . PHE A 1 215 ? -19.954 -3.805 10.281 1.00 91.88 215 PHE A CA 1
ATOM 1714 C C . PHE A 1 215 ? -18.767 -4.759 10.325 1.00 91.88 215 PHE A C 1
ATOM 1716 O O . PHE A 1 215 ? -17.953 -4.790 11.251 1.00 91.88 215 PHE A O 1
ATOM 1723 N N . CYS A 1 216 ? -18.609 -5.492 9.227 1.00 94.44 216 CYS A N 1
ATOM 1724 C CA . CYS A 1 216 ? -17.463 -6.347 8.983 1.00 94.44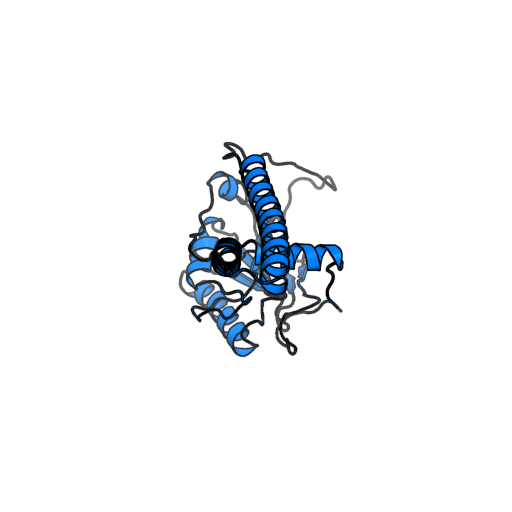 216 CYS A CA 1
ATOM 1725 C C . CYS A 1 216 ? -16.766 -5.947 7.683 1.00 94.44 216 CYS A C 1
ATOM 1727 O O . CYS A 1 216 ? -17.386 -5.867 6.623 1.00 94.44 216 CYS A O 1
ATOM 1729 N N . LEU A 1 217 ? -15.455 -5.743 7.763 1.00 94.88 217 LEU A N 1
ATOM 1730 C CA . LEU A 1 217 ? -14.593 -5.514 6.616 1.00 94.88 217 LEU A CA 1
ATOM 1731 C C . LEU A 1 217 ? -13.924 -6.828 6.224 1.00 94.88 217 LEU A C 1
ATOM 1733 O O . LEU A 1 217 ? -13.175 -7.397 7.013 1.00 94.88 217 LEU A O 1
ATOM 1737 N N . SER A 1 218 ? -14.170 -7.296 5.004 1.00 94.38 218 SER A N 1
ATOM 1738 C CA . SER A 1 218 ? -13.505 -8.474 4.437 1.00 94.38 218 SER A CA 1
ATOM 1739 C C . SER A 1 218 ? -12.617 -8.060 3.276 1.00 94.38 218 SER A C 1
ATOM 1741 O O . SER A 1 218 ? -12.978 -7.171 2.506 1.00 94.38 218 SER A O 1
ATOM 1743 N N . THR A 1 219 ? -11.471 -8.715 3.141 1.00 93.69 219 THR A N 1
ATOM 1744 C CA . THR A 1 219 ? -10.516 -8.436 2.067 1.00 93.69 219 THR A CA 1
ATOM 1745 C C . THR A 1 219 ? -10.100 -9.734 1.398 1.00 93.69 219 THR A C 1
ATOM 1747 O O . THR A 1 219 ? -10.101 -10.810 2.006 1.00 93.69 219 THR A O 1
ATOM 1750 N N . ALA A 1 220 ? -9.815 -9.649 0.105 1.00 93.81 220 ALA A N 1
ATOM 1751 C CA . ALA A 1 220 ? -9.439 -10.788 -0.705 1.00 93.81 220 ALA A CA 1
ATOM 1752 C C . ALA A 1 220 ? -8.704 -10.336 -1.968 1.00 93.81 220 ALA A C 1
ATOM 1754 O O . ALA A 1 220 ? -8.866 -9.202 -2.417 1.00 93.81 220 ALA A O 1
ATOM 1755 N N . THR A 1 221 ? -7.947 -11.252 -2.569 1.00 92.50 221 THR A N 1
ATOM 1756 C CA . THR A 1 221 ? -7.377 -11.081 -3.909 1.00 92.50 221 THR A CA 1
ATOM 1757 C C . THR A 1 221 ? -7.843 -12.183 -4.859 1.00 92.50 221 THR A C 1
ATOM 1759 O O . THR A 1 221 ? -8.095 -13.319 -4.455 1.00 92.50 221 THR A O 1
ATOM 1762 N N . ASN A 1 222 ? -7.947 -11.850 -6.146 1.00 91.62 222 ASN A N 1
ATOM 1763 C CA . ASN A 1 222 ? -8.192 -12.813 -7.224 1.00 91.62 222 ASN A CA 1
ATOM 1764 C C . ASN A 1 222 ? -6.905 -13.379 -7.830 1.00 91.62 222 ASN A C 1
ATOM 1766 O O . ASN A 1 222 ? -6.964 -14.326 -8.616 1.00 91.62 222 ASN A O 1
ATOM 1770 N N . TRP A 1 223 ? -5.749 -12.797 -7.509 1.00 89.94 223 TRP A N 1
ATOM 1771 C CA . TRP A 1 223 ? -4.492 -13.159 -8.148 1.00 89.94 223 TRP A CA 1
ATOM 1772 C C . TRP A 1 223 ? -3.263 -12.806 -7.297 1.00 89.94 223 TRP A C 1
ATOM 1774 O O . TRP A 1 223 ? -3.343 -12.034 -6.344 1.00 89.94 223 TRP A O 1
ATOM 1784 N N . SER A 1 224 ? -2.118 -13.381 -7.650 1.00 89.69 224 SER A N 1
ATOM 1785 C CA . SER A 1 224 ? -0.795 -13.034 -7.140 1.00 89.69 224 SER A CA 1
ATOM 1786 C C . SER A 1 224 ? 0.288 -13.413 -8.144 1.00 89.69 224 SER A C 1
ATOM 1788 O O . SER A 1 224 ? 0.055 -14.159 -9.099 1.00 89.69 224 SER A O 1
ATOM 1790 N N . ASN A 1 225 ? 1.467 -12.826 -7.961 1.00 88.06 225 ASN A N 1
ATOM 1791 C CA . ASN A 1 225 ? 2.620 -13.046 -8.828 1.00 88.06 225 ASN A CA 1
ATOM 1792 C C . ASN A 1 225 ? 3.268 -14.427 -8.636 1.00 88.06 225 ASN A C 1
ATOM 1794 O O . ASN A 1 225 ? 4.072 -14.852 -9.466 1.00 88.06 225 ASN A O 1
ATOM 1798 N N . GLN A 1 226 ? 2.910 -15.147 -7.569 1.00 86.50 226 GLN A N 1
ATOM 1799 C CA . GLN A 1 226 ? 3.414 -16.489 -7.294 1.00 86.50 226 GLN A CA 1
ATOM 1800 C C . GLN A 1 226 ? 2.409 -17.571 -7.688 1.00 86.50 226 GLN A C 1
ATOM 1802 O O . GLN A 1 226 ? 1.209 -17.350 -7.746 1.00 86.50 226 GLN A O 1
ATOM 1807 N N . LYS A 1 227 ? 2.881 -18.795 -7.942 1.00 82.38 227 LYS A N 1
ATOM 1808 C CA . LYS A 1 227 ? 1.980 -19.929 -8.243 1.00 82.38 227 LYS A CA 1
ATOM 1809 C C . LYS A 1 227 ? 1.247 -20.457 -7.008 1.00 82.38 227 LYS A C 1
ATOM 1811 O O . LYS A 1 227 ? 0.161 -21.016 -7.132 1.00 82.38 227 LYS A O 1
ATOM 1816 N N . VAL A 1 228 ? 1.864 -20.320 -5.836 1.00 84.38 228 VAL A N 1
ATOM 1817 C CA . VAL A 1 228 ? 1.354 -20.826 -4.561 1.00 84.38 228 VAL A CA 1
ATOM 1818 C C . VAL A 1 228 ? 1.227 -19.648 -3.602 1.00 84.38 228 VAL A C 1
ATOM 1820 O O . VAL A 1 228 ? 2.234 -19.092 -3.179 1.00 84.38 228 VAL A O 1
ATOM 1823 N N . TRP A 1 229 ? -0.011 -19.279 -3.265 1.00 84.44 229 TRP A N 1
ATOM 1824 C CA . TRP A 1 229 ? -0.331 -18.267 -2.253 1.00 84.44 229 TRP A CA 1
ATOM 1825 C C . TRP A 1 229 ? -1.366 -18.828 -1.273 1.00 84.44 229 TRP A C 1
ATOM 1827 O O . TRP A 1 229 ? -2.575 -18.773 -1.485 1.00 84.44 229 TRP A O 1
ATOM 1837 N N . GLU A 1 230 ? -0.907 -19.474 -0.209 1.00 87.88 230 GLU A N 1
ATOM 1838 C CA . GLU A 1 230 ? -1.797 -20.182 0.731 1.00 87.88 230 GLU A CA 1
ATOM 1839 C C . GLU A 1 230 ? -2.049 -19.407 2.020 1.00 87.88 230 GLU A C 1
ATOM 1841 O O . GLU A 1 230 ? -2.753 -19.887 2.904 1.00 87.88 230 GLU A O 1
ATOM 1846 N N . CYS A 1 231 ? -1.509 -18.199 2.138 1.00 90.94 231 CYS A N 1
ATOM 1847 C CA . CYS A 1 231 ? -1.657 -17.373 3.329 1.00 90.94 231 CYS A CA 1
ATOM 1848 C C . CYS A 1 231 ? -2.502 -16.114 3.110 1.00 90.94 231 CYS A C 1
ATOM 1850 O O . CYS A 1 231 ? -2.839 -15.468 4.098 1.00 90.94 231 CYS A O 1
ATOM 1852 N N . THR A 1 232 ? -2.927 -15.812 1.878 1.00 92.44 232 THR A N 1
ATOM 1853 C CA . THR A 1 232 ? -3.839 -14.699 1.567 1.00 92.44 232 THR A CA 1
ATOM 1854 C C . THR A 1 232 ? -5.258 -15.172 1.259 1.00 92.44 232 THR A C 1
ATOM 1856 O O . THR A 1 232 ? -5.470 -16.207 0.618 1.00 92.44 232 THR A O 1
ATOM 1859 N N . SER A 1 233 ? -6.225 -14.374 1.709 1.00 91.56 233 SER A N 1
ATOM 1860 C CA . SER A 1 233 ? -7.654 -14.524 1.443 1.00 91.56 233 SER A CA 1
ATOM 1861 C C . SER A 1 233 ? -7.954 -14.365 -0.049 1.00 91.56 233 SER A C 1
ATOM 1863 O O . SER A 1 233 ? -7.389 -13.502 -0.726 1.00 91.56 233 SER A O 1
ATOM 1865 N N . ARG A 1 234 ? -8.865 -15.197 -0.563 1.00 89.81 234 ARG A N 1
ATOM 1866 C CA . ARG A 1 234 ? -9.275 -15.224 -1.975 1.00 89.81 234 ARG A CA 1
ATOM 1867 C C . ARG A 1 234 ? -10.762 -14.935 -2.101 1.00 89.81 234 ARG A C 1
ATOM 1869 O O . ARG A 1 234 ? -11.532 -15.393 -1.256 1.00 89.81 234 ARG A O 1
ATOM 1876 N N . PHE A 1 235 ? -11.166 -14.248 -3.170 1.00 81.00 235 PHE A N 1
ATOM 1877 C CA . PHE A 1 235 ? -12.586 -14.169 -3.498 1.00 81.00 235 PHE A CA 1
ATOM 1878 C C . PHE A 1 235 ? -13.035 -15.579 -3.889 1.00 81.00 235 PHE A C 1
ATOM 1880 O O . PHE A 1 235 ? -12.372 -16.256 -4.679 1.00 81.00 235 PHE A O 1
ATOM 1887 N N . ARG A 1 236 ? -14.105 -16.045 -3.253 1.00 67.75 236 ARG A N 1
ATOM 1888 C CA . ARG A 1 236 ? -14.746 -17.328 -3.534 1.00 67.75 236 ARG A CA 1
ATOM 1889 C C . ARG A 1 236 ? -16.120 -17.079 -4.118 1.00 67.75 236 ARG A C 1
ATOM 1891 O O . ARG A 1 236 ? -16.762 -16.110 -3.655 1.00 67.75 236 ARG A O 1
#

Foldseek 3Di:
DDPDDPVRVVVVVLVVCLDPVNLVVLVVLLVVLVVDPDPVSVVSNVVSVVSSVVSVVVNVVVVVVCVVVVPDPDPADDDDDDDPDCPDDDPAAEAEDEEPFEQVVDAQADDPNLLVVLPPHQEYEYEDQAFADPDDDDDPATYYHLCVVVSVVSSDDPNYAYEYELAEQRLQVVHDVRSVVRQVSQVVVCVPPVNVRYHYEQFPVHQWDDPDPPDIDGDHYCHYPDPDDNTGHHDD

Secondary structure (DSSP, 8-state):
--S--HHHHHHHHHHHHTSHHHHHHHHHHHHHHHTS-SHHHHHHHHHHHHHHHHHHHHHHHHHHHHHHT-----SS-------SS--SS-S--EEEEEEE---TT------HHHHHHTTT-SEEEEEE-SEE--SPP-TT--EE-TTHHHHHGGG--TT-EEEEE--SSSTTTTHHHHHHHHHHHHHHHHHTTS---EEEESBTTB-EEESSSS-EEE--BS--SSS---SB-B--

Sequence (236 aa):
LGPYDLREFFNWILKMLVLPGAIAAAIIFFILFSFYNNIVTRTMSFILTYVTLVLGYISNREQIMGAYHHIIVGTELTRETCTLNDTGDPTLKIGFVGDIMMMGDFKLTFDPLIKSFFDGVHFIVGNLEGIISDQELSGAEQAHPNEILNRLYPLLSINAKWLLCVSNNHSIDFGNNKFIESIKNIQDHSDDQNRKNFNAIGRNDVPKAFLDDDFCLSTATNWSNQKVWECTSRFR

InterPro domains:
  IPR029052 Metallo-dependent phosphatase-like [SSF56300] (90-188)

Organism: NCBI:txid412755

Radius of gyration: 23.71 Å; chains: 1; bounding box: 60×46×72 Å

pLDDT: mean 84.86, std 11.27, range [39.53, 97.31]